Protein AF-A0A4V3RYI1-F1 (afdb_monomer)

Secondary structure (DSSP, 8-state):
-HHHHHHHHHHHHHHHTSTTS-HHHHHHHHHHHHHHHHHHHHHHHHHHHHHHHHHHHHHHHHHHHHHHHHHHHHHHHHHH-TTS-HHHHHHHHHHHHHHHHHHHHHHHHHHHHH-TTSHHHHHHHHHHHHHHHHHHHHT-HHHHHHHHHHHHHHHHHHHHHHHHHTTHHHHHHHHHHHHHTT-

Sequence (183 aa):
MIGVLCGLIRSLARFLAKPQIPLWIHIFGYGLTVFLTLWLSPNIQKTFEGERVRSEYVINQFEKLSADTHETLRLVRVYSDGEFPLEQRRDARRRLLEILTSLNWRAVELSVIVGSEEELVISSYQNAVINMIQSIESENESEFVEAYHQFNLQSMELMNALSRHANLDRISREFLEQQAASQ

Organism: NCBI:txid2029849

Nearest PDB structures (foldseek):
  8bw8-assembly2_D  TM=3.450E-01  e=2.189E+00  Drosophila melanogaster
  3q7l-assembly1_B  TM=2.954E-01  e=4.357E+00  Homo sapiens

Foldseek 3Di:
DVVVVVVVVVVVVVVVPDPPDDPVVVVVVVVVVVVCCVVVVVVVVVVVVLLVVLLVVLVVLLVVLVVLLVLLVVLVCQQPDPPHDPVSNVVSLVVNLVSLVVLLVVLVVCPVRLDDPCVVLSVQLNVLSVQCNVCSVVVDPVSNVVSNVSNVVSSVSVSVVSCVSSVVVVVVVVVVVVVVVVD

Radius of gyration: 26.98 Å; Cα contacts (8 Å, |Δi|>4): 92; chains: 1; bounding box: 62×27×79 Å

Mean predicted aligned error: 13.46 Å

Solvent-accessible surface area (backbone atoms only — not comparable to full-atom values): 9809 Å² total; per-residue (Å²): 116,69,69,59,53,55,52,49,52,56,49,50,54,60,56,70,69,40,92,86,60,59,68,66,58,54,54,51,51,51,52,50,50,52,50,50,46,69,59,46,49,61,54,53,49,52,51,53,52,52,52,48,55,52,38,54,49,51,50,54,50,49,56,49,49,53,52,52,51,52,50,42,56,57,30,49,53,44,45,72,39,85,86,51,56,71,67,58,25,52,51,25,48,51,52,44,51,53,49,45,52,52,52,43,52,48,37,57,53,44,48,73,70,72,36,83,88,49,39,69,47,41,52,52,29,40,51,22,43,51,45,34,53,50,19,69,72,68,71,39,67,70,53,32,56,53,23,48,52,46,30,52,54,31,50,52,51,39,51,56,48,51,44,60,74,54,38,49,78,51,54,55,49,52,51,51,50,51,56,63,73,73,109

Structure (mmCIF, N/CA/C/O backbone):
data_AF-A0A4V3RYI1-F1
#
_entry.id   AF-A0A4V3RYI1-F1
#
loop_
_atom_site.group_PDB
_atom_site.id
_atom_site.type_symbol
_atom_site.label_atom_id
_atom_site.label_alt_id
_atom_site.label_comp_id
_atom_site.label_asym_id
_atom_site.label_entity_id
_atom_site.label_seq_id
_atom_site.pdbx_PDB_ins_code
_atom_site.Cartn_x
_atom_site.Cartn_y
_atom_site.Cartn_z
_atom_site.occupancy
_atom_site.B_iso_or_equiv
_atom_site.auth_seq_id
_atom_site.auth_comp_id
_atom_site.auth_asym_id
_atom_site.auth_atom_id
_atom_site.pdbx_PDB_model_num
ATOM 1 N N . MET A 1 1 ? -15.604 -17.517 29.619 1.00 43.28 1 MET A N 1
ATOM 2 C CA . MET A 1 1 ? -15.849 -16.225 30.306 1.00 43.28 1 MET A CA 1
ATOM 3 C C . MET A 1 1 ? -17.292 -15.723 30.132 1.00 43.28 1 MET A C 1
ATOM 5 O O . MET A 1 1 ? -17.912 -15.368 31.124 1.00 43.28 1 MET A O 1
ATOM 9 N N . ILE A 1 2 ? -17.883 -15.805 28.929 1.00 46.66 2 ILE A N 1
ATOM 10 C CA . ILE A 1 2 ? -19.283 -15.406 28.639 1.00 46.66 2 ILE A CA 1
ATOM 11 C C . ILE A 1 2 ? -20.335 -16.211 29.439 1.00 46.66 2 ILE A C 1
ATOM 13 O O . ILE A 1 2 ? -21.292 -15.640 29.961 1.00 46.66 2 ILE A O 1
ATOM 17 N N . GLY A 1 3 ? -20.133 -17.523 29.624 1.00 48.06 3 GLY A N 1
ATOM 18 C CA . GLY A 1 3 ? -21.072 -18.379 30.370 1.00 48.06 3 GLY A CA 1
ATOM 19 C C . GLY A 1 3 ? -21.216 -18.035 31.861 1.00 48.06 3 GLY A C 1
ATOM 20 O O . GLY A 1 3 ? -22.293 -18.200 32.431 1.00 48.06 3 GLY A O 1
ATOM 21 N N . VAL A 1 4 ? -20.165 -17.488 32.482 1.00 60.00 4 VAL A N 1
ATOM 22 C CA . VAL A 1 4 ? -20.181 -17.072 33.898 1.00 60.00 4 VAL A CA 1
ATOM 23 C C . VAL A 1 4 ? -20.985 -15.780 34.068 1.00 60.00 4 VAL A C 1
ATOM 25 O O . VAL A 1 4 ? -21.793 -15.667 34.989 1.00 60.00 4 VAL A O 1
ATOM 28 N N . LEU A 1 5 ? -20.835 -14.839 33.130 1.00 54.44 5 LEU A N 1
ATOM 29 C CA . LEU A 1 5 ? -21.576 -13.576 33.118 1.00 54.44 5 LEU A CA 1
ATOM 30 C C . LEU A 1 5 ? -23.083 -13.809 32.937 1.00 54.44 5 LEU A C 1
ATOM 32 O O . LEU A 1 5 ? -23.900 -13.248 33.664 1.00 54.44 5 LEU A O 1
ATOM 36 N N . CYS A 1 6 ? -23.452 -14.700 32.013 1.00 60.34 6 CYS A N 1
ATOM 37 C CA . CYS A 1 6 ? -24.848 -15.043 31.748 1.00 60.34 6 CYS A CA 1
ATOM 38 C C . CYS A 1 6 ? -25.509 -15.730 32.963 1.00 60.34 6 CYS A C 1
ATOM 40 O O . CYS A 1 6 ? -26.655 -15.434 33.311 1.00 60.34 6 CYS A O 1
ATOM 42 N N . GLY A 1 7 ? -24.763 -16.588 33.673 1.00 66.69 7 GLY A N 1
ATOM 43 C CA . GLY A 1 7 ? -25.201 -17.207 34.927 1.00 66.69 7 GLY A CA 1
ATOM 44 C C . GLY A 1 7 ? -25.430 -16.197 36.058 1.00 66.69 7 GLY A C 1
ATOM 45 O O . GLY A 1 7 ? -26.441 -16.281 36.760 1.00 66.69 7 GLY A O 1
ATOM 46 N N . LEU A 1 8 ? -24.543 -15.205 36.194 1.00 71.38 8 LEU A N 1
ATOM 47 C CA . LEU A 1 8 ? -24.671 -14.127 37.180 1.00 71.38 8 LEU A CA 1
ATOM 48 C C . LEU A 1 8 ? -25.878 -13.227 36.896 1.00 71.38 8 LEU A C 1
ATOM 50 O O . LEU A 1 8 ? -26.673 -12.989 37.802 1.00 71.38 8 LEU A O 1
ATOM 54 N N . ILE A 1 9 ? -26.084 -12.811 35.643 1.00 73.25 9 ILE A N 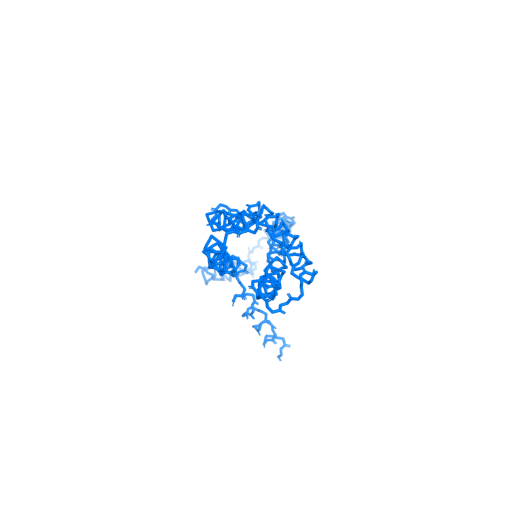1
ATOM 55 C CA . ILE A 1 9 ? -27.238 -11.987 35.237 1.00 73.25 9 ILE A CA 1
ATOM 56 C C . ILE A 1 9 ? -28.553 -12.731 35.508 1.00 73.25 9 ILE A C 1
ATOM 58 O O . ILE A 1 9 ? -29.494 -12.172 36.073 1.00 73.25 9 ILE A O 1
ATOM 62 N N . ARG A 1 10 ? -28.612 -14.027 35.177 1.00 74.25 10 ARG A N 1
ATOM 63 C CA . ARG A 1 10 ? -29.805 -14.863 35.385 1.00 74.25 10 ARG A CA 1
ATOM 64 C C . ARG A 1 10 ? -30.090 -15.152 36.862 1.00 74.25 10 ARG A C 1
ATOM 66 O O . ARG A 1 10 ? -31.241 -15.409 37.223 1.00 74.25 10 ARG A O 1
ATOM 73 N N . SER A 1 11 ? -29.056 -15.160 37.700 1.00 73.44 11 SER A N 1
ATOM 74 C CA . SER A 1 11 ? -29.166 -15.257 39.160 1.00 73.44 11 SER A CA 1
ATOM 75 C C . SER A 1 11 ? -29.681 -13.945 39.756 1.00 73.44 11 SER A C 1
ATOM 77 O O . SER A 1 11 ? -30.652 -13.946 40.515 1.00 73.44 11 SER A O 1
ATOM 79 N N . LEU A 1 12 ? -29.108 -12.818 39.326 1.00 72.94 12 LEU A N 1
ATOM 80 C CA . LEU A 1 12 ? -29.479 -11.481 39.778 1.00 72.94 12 LEU A CA 1
ATOM 81 C C . LEU A 1 12 ? -30.933 -11.146 39.411 1.00 72.94 12 LEU A C 1
ATOM 83 O O . LEU A 1 12 ? -31.687 -10.691 40.264 1.00 72.94 12 LEU A O 1
ATOM 87 N N . ALA A 1 13 ? -31.367 -11.470 38.189 1.00 70.62 13 ALA A N 1
ATOM 88 C CA . ALA A 1 13 ? -32.747 -11.273 37.738 1.00 70.62 13 ALA A CA 1
ATOM 89 C C . ALA A 1 13 ? -33.764 -12.076 38.571 1.00 70.62 13 ALA A C 1
ATOM 91 O O . ALA A 1 13 ? -34.817 -11.562 38.944 1.00 70.62 13 ALA A O 1
ATOM 92 N N . ARG A 1 14 ? -33.435 -13.327 38.925 1.00 74.62 14 ARG A N 1
ATOM 93 C CA . ARG A 1 14 ? -34.272 -14.159 39.809 1.00 74.62 14 ARG A CA 1
ATOM 94 C C . ARG A 1 14 ? -34.290 -13.661 41.250 1.00 74.62 14 ARG A C 1
ATOM 96 O O . ARG A 1 14 ? -35.285 -13.856 41.940 1.00 74.62 14 ARG A O 1
ATOM 103 N N . PHE A 1 15 ? -33.206 -13.040 41.708 1.00 70.75 15 PHE A N 1
ATOM 104 C CA . PHE A 1 15 ? -33.158 -12.401 43.016 1.00 70.75 15 PHE A CA 1
ATOM 105 C C . PHE A 1 15 ? -34.053 -11.158 43.040 1.00 70.75 15 PHE A C 1
ATOM 107 O O . PHE A 1 15 ? -34.929 -11.085 43.893 1.00 70.75 15 PHE A O 1
ATOM 114 N N . LEU A 1 16 ? -33.906 -10.263 42.056 1.00 65.44 16 LEU A N 1
ATOM 115 C CA . LEU A 1 16 ? -34.685 -9.028 41.893 1.00 65.44 16 LEU A CA 1
ATOM 116 C C . LEU A 1 16 ? -36.195 -9.257 41.699 1.00 65.44 16 LEU A C 1
ATOM 118 O O . LEU A 1 16 ? -36.977 -8.406 42.099 1.00 65.44 16 LEU A O 1
ATOM 122 N N . ALA A 1 17 ? -36.614 -10.409 41.169 1.00 66.81 17 ALA A N 1
ATOM 123 C CA . ALA A 1 17 ? -38.027 -10.760 40.984 1.00 66.81 17 ALA A CA 1
ATOM 124 C C . ALA A 1 17 ? -38.747 -11.250 42.261 1.00 66.81 17 ALA A C 1
ATOM 126 O O . ALA A 1 17 ? -39.926 -11.606 42.205 1.00 66.81 17 ALA A O 1
ATOM 127 N N . LYS A 1 18 ? -38.066 -11.324 43.415 1.00 76.31 18 LYS A N 1
ATOM 128 C CA . LYS A 1 18 ? -38.698 -11.766 44.667 1.00 76.31 18 LYS A CA 1
ATOM 129 C C . LYS A 1 18 ? -39.614 -10.669 45.240 1.00 76.31 18 LYS A C 1
ATOM 131 O O . LYS A 1 18 ? -39.169 -9.534 45.390 1.00 76.31 18 LYS A O 1
ATOM 136 N N . PRO A 1 19 ? -40.835 -11.010 45.696 1.00 65.00 19 PRO A N 1
ATOM 137 C CA . PRO A 1 19 ? -41.822 -10.042 46.201 1.00 65.00 19 PRO A CA 1
ATOM 138 C C . PRO A 1 19 ? -41.418 -9.346 47.514 1.00 65.00 19 PRO A C 1
ATOM 140 O O . PRO A 1 19 ? -42.097 -8.431 47.962 1.00 65.00 19 PRO A O 1
ATOM 143 N N . GLN A 1 20 ? -40.321 -9.775 48.143 1.00 74.06 20 GLN A N 1
ATOM 144 C CA . GLN A 1 20 ? -39.782 -9.200 49.381 1.00 74.06 20 GLN A CA 1
ATOM 145 C C . GLN A 1 20 ? -38.844 -8.004 49.141 1.00 74.06 20 GLN A C 1
ATOM 147 O O . GLN A 1 20 ? -38.308 -7.452 50.100 1.00 74.06 20 GLN A O 1
ATOM 152 N N . ILE A 1 21 ? -38.603 -7.610 47.886 1.00 71.38 21 ILE A N 1
ATOM 153 C CA . ILE A 1 21 ? -37.659 -6.537 47.568 1.00 71.38 21 ILE A CA 1
ATOM 154 C C . ILE A 1 21 ? -38.364 -5.172 47.614 1.00 71.38 21 ILE A C 1
ATOM 156 O O . ILE A 1 21 ? -39.356 -4.975 46.913 1.00 71.38 21 ILE A O 1
ATOM 160 N N . PRO A 1 22 ? -37.852 -4.206 48.402 1.00 78.88 22 PRO A N 1
ATOM 161 C CA . PRO A 1 22 ? -38.414 -2.864 48.481 1.00 78.88 22 PRO A CA 1
ATOM 162 C C . PRO A 1 22 ? -38.442 -2.164 47.119 1.00 78.88 22 PRO A C 1
ATOM 164 O O . PRO A 1 22 ? -37.459 -2.183 46.375 1.00 78.88 22 PRO A O 1
ATOM 167 N N . LEU A 1 23 ? -39.537 -1.454 46.842 1.00 73.88 23 LEU A N 1
ATOM 168 C CA . LEU A 1 23 ? -39.777 -0.734 45.585 1.00 73.88 23 LEU A CA 1
ATOM 169 C C . LEU A 1 23 ? -38.659 0.279 45.255 1.00 73.88 23 LEU A C 1
ATOM 171 O O . LEU A 1 23 ? -38.279 0.441 44.098 1.00 73.88 23 LEU A O 1
ATOM 175 N N . TRP A 1 24 ? -38.040 0.875 46.278 1.00 75.19 24 TRP A N 1
ATOM 176 C CA . TRP A 1 24 ? -36.878 1.760 46.139 1.00 75.19 24 TRP A CA 1
ATOM 177 C C . TRP A 1 24 ? -35.655 1.087 45.502 1.00 75.19 24 TRP A C 1
ATOM 179 O O . TRP A 1 24 ? -34.941 1.737 44.747 1.00 75.19 24 TRP A O 1
ATOM 189 N N . ILE A 1 25 ? -35.431 -0.212 45.736 1.00 78.88 25 ILE A N 1
ATOM 190 C CA . ILE A 1 25 ? -34.325 -0.959 45.109 1.00 78.88 25 ILE A CA 1
ATOM 191 C C . ILE A 1 25 ? -34.573 -1.119 43.608 1.00 78.88 25 ILE A C 1
ATOM 193 O O . ILE A 1 25 ? -33.634 -1.041 42.820 1.00 78.88 25 ILE A O 1
ATOM 197 N N . HIS A 1 26 ? -35.832 -1.293 43.194 1.00 75.50 26 HIS A N 1
ATOM 198 C CA . HIS A 1 26 ? -36.184 -1.335 41.774 1.00 75.50 26 HIS A CA 1
ATOM 199 C C . HIS A 1 26 ? -35.983 0.029 41.112 1.00 75.50 26 HIS A C 1
ATOM 201 O O . HIS A 1 26 ? -35.375 0.089 40.048 1.00 75.50 26 HIS A O 1
ATOM 207 N N . ILE A 1 27 ? -36.406 1.121 41.764 1.00 79.56 27 ILE A N 1
ATOM 208 C CA . ILE A 1 27 ? -36.171 2.492 41.277 1.00 79.56 27 ILE A CA 1
ATOM 209 C C . ILE A 1 27 ? -34.667 2.755 41.129 1.00 79.56 27 ILE A C 1
ATOM 211 O O . ILE A 1 27 ? -34.227 3.260 40.099 1.00 79.56 27 ILE A O 1
ATOM 215 N N . PHE A 1 28 ? -33.865 2.360 42.121 1.00 79.81 28 PHE A N 1
ATOM 216 C CA . PHE A 1 28 ? -32.414 2.535 42.083 1.00 79.81 28 PHE A CA 1
ATOM 217 C C . PHE A 1 28 ? -31.755 1.675 40.996 1.00 79.81 28 PHE A C 1
ATOM 219 O O . PHE A 1 28 ? -30.882 2.153 40.278 1.00 79.81 28 PHE A O 1
ATOM 226 N N . GLY A 1 29 ? -32.201 0.428 40.822 1.00 79.25 29 GLY A N 1
ATOM 227 C CA . GLY A 1 29 ? -31.730 -0.456 39.754 1.00 79.25 29 GLY A CA 1
ATOM 228 C C . GLY A 1 29 ? -32.065 0.071 38.357 1.00 79.25 29 GLY A C 1
ATOM 229 O O . GLY A 1 29 ? -31.221 0.017 37.460 1.00 79.25 29 GLY A O 1
ATOM 230 N N . TYR A 1 30 ? -33.259 0.641 38.178 1.00 77.75 30 TYR A N 1
ATOM 231 C CA . TYR A 1 30 ? -33.671 1.271 36.922 1.00 77.75 30 TYR A CA 1
ATOM 232 C C . TYR A 1 30 ? -32.873 2.554 36.650 1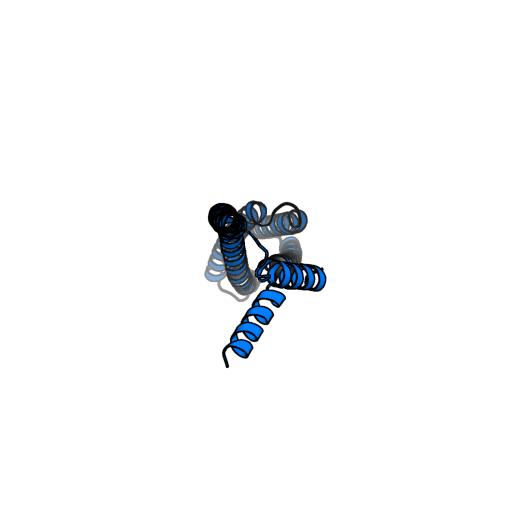.00 77.75 30 TYR A C 1
ATOM 234 O O . TYR A 1 30 ? -32.366 2.756 35.551 1.00 77.75 30 TYR A O 1
ATOM 242 N N . GLY A 1 31 ? -32.675 3.393 37.670 1.00 80.25 31 GLY A N 1
ATOM 243 C CA . GLY A 1 31 ? -31.841 4.591 37.563 1.00 80.25 31 GLY A CA 1
ATOM 244 C C . GLY A 1 31 ? -30.385 4.264 37.221 1.00 80.25 31 GLY A C 1
ATOM 245 O O . GLY A 1 31 ? -29.804 4.886 36.336 1.00 80.25 31 GLY A O 1
ATOM 246 N N . LEU A 1 32 ? -29.815 3.238 37.861 1.00 82.31 32 LEU A N 1
ATOM 247 C CA . LEU A 1 32 ? -28.450 2.784 37.606 1.00 82.31 32 LEU A CA 1
ATOM 248 C C . LEU A 1 32 ? -28.289 2.208 36.194 1.00 82.31 32 LEU A C 1
ATOM 250 O O . LEU A 1 32 ? -27.291 2.490 35.537 1.00 82.31 32 LEU A O 1
ATOM 254 N N . THR A 1 33 ? -29.258 1.432 35.703 1.00 77.25 33 THR A N 1
ATOM 255 C CA . THR A 1 33 ? -29.216 0.895 34.331 1.00 77.25 33 THR A CA 1
ATOM 256 C C . THR A 1 33 ? -29.347 1.995 33.288 1.00 77.25 33 THR A C 1
ATOM 258 O O . THR A 1 33 ? -28.565 2.006 32.341 1.00 77.25 33 THR A O 1
ATOM 261 N N . VAL A 1 34 ? -30.247 2.964 33.471 1.00 80.75 34 VAL A N 1
ATOM 262 C CA . VAL A 1 34 ? -30.358 4.130 32.576 1.00 80.75 34 VAL A CA 1
ATOM 263 C C . VAL A 1 34 ? -29.067 4.953 32.585 1.00 80.75 34 VAL A C 1
ATOM 265 O O . VAL A 1 34 ? -28.554 5.287 31.520 1.00 80.75 34 VAL A O 1
ATOM 268 N N . PHE A 1 35 ? -28.495 5.219 33.762 1.00 79.75 35 PHE A N 1
ATOM 269 C CA . PHE A 1 35 ? -27.232 5.947 33.894 1.00 79.75 35 PHE A CA 1
ATOM 270 C C . PHE A 1 35 ? -26.068 5.220 33.210 1.00 79.75 35 PHE A C 1
ATOM 272 O O . PHE A 1 35 ? -25.356 5.815 32.403 1.00 79.75 35 PHE A O 1
ATOM 279 N N . LEU A 1 36 ? -25.904 3.919 33.474 1.00 78.56 36 LEU A N 1
ATOM 280 C CA . LEU A 1 36 ? -24.877 3.103 32.830 1.00 78.56 36 LEU A CA 1
ATOM 281 C C . LEU A 1 36 ? -25.074 3.046 31.317 1.00 78.56 36 LEU A C 1
ATOM 283 O O . LEU A 1 36 ? -24.095 3.130 30.589 1.00 78.56 36 LEU A O 1
ATOM 287 N N . THR A 1 37 ? -26.312 2.954 30.834 1.00 77.12 37 THR A N 1
ATOM 288 C CA . THR A 1 37 ? -26.595 2.929 29.393 1.00 77.12 37 THR A CA 1
ATOM 289 C C . THR A 1 37 ? -26.234 4.264 28.747 1.00 77.12 37 THR A C 1
ATOM 291 O O . THR A 1 37 ? -25.511 4.281 27.758 1.00 77.12 37 THR A O 1
ATOM 294 N N . LEU A 1 38 ? -26.643 5.392 29.334 1.00 75.38 38 LEU A N 1
ATOM 295 C CA . LEU A 1 38 ? -26.318 6.726 28.819 1.00 75.38 38 LEU A CA 1
ATOM 296 C C . LEU A 1 38 ? -24.817 7.042 28.866 1.00 75.38 38 LEU A C 1
ATOM 298 O O . LEU A 1 38 ? -24.342 7.823 28.048 1.00 75.38 38 LEU A O 1
ATOM 302 N N . TRP A 1 39 ? -24.070 6.444 29.797 1.00 77.94 39 TRP A N 1
ATOM 303 C CA . TRP A 1 39 ? -22.634 6.682 29.942 1.00 77.94 39 TRP A CA 1
ATOM 304 C C . TRP A 1 39 ? -21.765 5.697 29.139 1.00 77.94 39 TRP A C 1
ATOM 306 O O . TRP A 1 39 ? -20.803 6.117 28.498 1.00 77.94 39 TRP A O 1
ATOM 316 N N . LEU A 1 40 ? -22.103 4.400 29.112 1.00 70.38 40 LEU A N 1
ATOM 317 C CA . LEU A 1 40 ? -21.368 3.393 28.331 1.00 70.38 40 LEU A CA 1
ATOM 318 C C . LEU A 1 40 ? -21.715 3.430 26.842 1.00 70.38 40 LEU A C 1
ATOM 320 O O . LEU A 1 40 ? -20.806 3.293 26.028 1.00 70.38 40 LEU A O 1
ATOM 324 N N . SER A 1 41 ? -22.988 3.609 26.470 1.00 70.25 41 SER A N 1
ATOM 325 C CA . SER A 1 41 ? -23.421 3.559 25.065 1.00 70.25 41 SER A CA 1
ATOM 326 C C . SER A 1 41 ? -22.639 4.512 24.152 1.00 70.25 41 SER A C 1
ATOM 328 O O . SER A 1 41 ? -22.144 4.037 23.132 1.00 70.25 41 SER A O 1
ATOM 330 N N . PRO A 1 42 ? -22.448 5.810 24.475 1.00 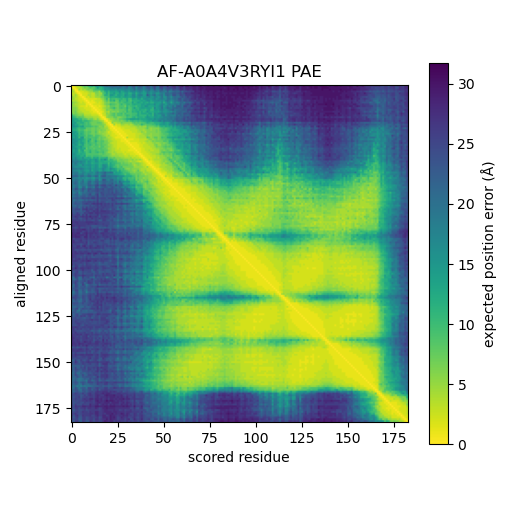68.62 42 PRO A N 1
ATOM 331 C CA . PRO A 1 42 ? -21.707 6.706 23.588 1.00 68.62 42 PRO A CA 1
ATOM 332 C C . PRO A 1 42 ? -20.219 6.352 23.491 1.00 68.62 42 PRO A C 1
ATOM 334 O O . PRO A 1 42 ? -19.617 6.555 22.441 1.00 68.62 42 PRO A O 1
ATOM 337 N N . ASN A 1 43 ? -19.615 5.814 24.553 1.00 69.12 43 ASN A N 1
ATOM 338 C CA . ASN A 1 43 ? -18.204 5.422 24.537 1.00 69.12 43 ASN A CA 1
ATOM 339 C C . ASN A 1 43 ? -17.988 4.161 23.698 1.00 69.12 43 ASN A C 1
ATOM 341 O O . ASN A 1 43 ? -17.099 4.136 22.855 1.00 69.12 43 ASN A O 1
ATOM 345 N N . ILE A 1 44 ? -18.848 3.158 23.879 1.00 64.88 44 ILE A N 1
ATOM 346 C CA . ILE A 1 44 ? -18.839 1.931 23.081 1.00 64.88 44 ILE A CA 1
ATOM 347 C C . ILE A 1 44 ? -19.065 2.263 21.604 1.00 64.88 44 ILE A C 1
ATOM 349 O O . ILE A 1 44 ? -18.315 1.809 20.745 1.00 64.88 44 ILE A O 1
ATOM 353 N N . GLN A 1 45 ? -20.062 3.098 21.309 1.00 65.75 45 GLN A N 1
ATOM 354 C CA . GLN A 1 45 ? -20.402 3.457 19.940 1.00 65.75 45 GLN A CA 1
ATOM 355 C C . GLN A 1 45 ? -19.267 4.214 19.238 1.00 65.75 45 GLN A C 1
ATOM 357 O O . GLN A 1 45 ? -18.934 3.873 18.108 1.00 65.75 45 GLN A O 1
ATOM 362 N N . LYS A 1 46 ? -18.599 5.157 19.918 1.00 65.50 46 LYS A N 1
ATOM 363 C CA . LYS A 1 46 ? -17.421 5.850 19.366 1.00 65.50 46 LYS A CA 1
ATOM 364 C C . LYS A 1 46 ? -16.269 4.899 19.046 1.00 65.50 46 LYS A C 1
ATOM 366 O O . LYS A 1 46 ? -15.608 5.078 18.027 1.00 65.50 46 LYS A O 1
ATOM 371 N N . THR A 1 47 ? -16.021 3.902 19.895 1.00 65.00 47 THR A N 1
ATOM 372 C CA . THR A 1 47 ? -14.972 2.903 19.646 1.00 65.00 47 THR A CA 1
ATOM 373 C C . THR A 1 47 ? -15.314 2.035 18.435 1.00 65.00 47 THR A C 1
ATOM 375 O O . THR A 1 47 ? -14.482 1.904 17.543 1.00 65.00 47 THR A O 1
ATOM 378 N N . PHE A 1 48 ? -16.547 1.526 18.344 1.00 64.56 48 PHE A N 1
ATOM 379 C CA . PHE A 1 48 ? -16.984 0.716 17.200 1.00 64.56 48 PHE A CA 1
ATOM 380 C C . PHE A 1 48 ? -17.028 1.503 15.884 1.00 64.56 48 PHE A C 1
ATOM 382 O O . PHE A 1 48 ? -16.640 0.975 14.845 1.00 64.56 48 PHE A O 1
ATOM 389 N N . GLU A 1 49 ? -17.473 2.761 15.904 1.00 62.78 49 GLU A N 1
ATOM 390 C CA . GLU A 1 49 ? -17.457 3.623 14.716 1.00 62.78 49 GLU A CA 1
ATOM 391 C C . GLU A 1 49 ? -16.020 3.922 14.265 1.00 62.78 49 GLU A C 1
ATOM 393 O O . GLU A 1 49 ? -15.728 3.844 13.072 1.00 62.78 49 GLU A O 1
ATOM 398 N N . GLY A 1 50 ? -15.101 4.181 15.203 1.00 65.06 50 GLY A N 1
ATOM 399 C CA . GLY A 1 50 ? -13.681 4.372 14.900 1.00 65.06 50 GLY A CA 1
ATOM 400 C C . GLY A 1 50 ? -13.025 3.128 14.292 1.00 65.06 50 GLY A C 1
ATOM 401 O O . GLY A 1 50 ? -12.322 3.230 13.286 1.00 65.06 50 GLY A O 1
ATOM 402 N N . GLU A 1 51 ? -13.295 1.947 14.851 1.00 64.88 51 GLU A N 1
ATOM 403 C CA . GLU A 1 51 ? -12.814 0.670 14.309 1.00 64.88 51 GLU A CA 1
ATOM 404 C C . GLU A 1 51 ? -13.404 0.372 12.926 1.00 64.88 51 GLU A C 1
ATOM 406 O O . GLU A 1 51 ? -12.673 -0.049 12.027 1.00 64.88 51 GLU A O 1
ATOM 411 N N . ARG A 1 52 ? -14.697 0.649 12.716 1.00 70.44 52 ARG A N 1
ATOM 412 C CA . ARG A 1 52 ? -15.356 0.475 11.416 1.00 70.44 52 ARG A CA 1
ATOM 413 C C . ARG A 1 52 ? -14.730 1.363 10.344 1.00 70.44 52 ARG A C 1
ATOM 415 O O . ARG A 1 52 ? -14.393 0.860 9.278 1.00 70.44 52 ARG A O 1
ATOM 422 N N . VAL A 1 53 ? -14.549 2.655 10.624 1.00 70.25 53 VAL A N 1
ATOM 423 C CA . VAL A 1 53 ? -13.941 3.601 9.671 1.00 70.25 53 VAL A CA 1
ATOM 424 C C . VAL A 1 53 ? -12.504 3.193 9.343 1.00 70.25 53 VAL A C 1
ATOM 426 O O . VAL A 1 53 ? -12.103 3.233 8.182 1.00 70.25 53 VAL A O 1
ATOM 429 N N . ARG A 1 54 ? -11.736 2.750 10.346 1.00 68.38 54 ARG A N 1
ATOM 430 C CA . ARG A 1 54 ? -10.367 2.257 10.153 1.00 68.38 54 ARG A CA 1
ATOM 431 C C . ARG A 1 54 ? -10.335 1.005 9.276 1.00 68.38 54 ARG A C 1
ATOM 433 O O . ARG A 1 54 ? -9.536 0.942 8.350 1.00 68.38 54 ARG A O 1
ATOM 440 N N . SER A 1 55 ? -11.215 0.039 9.535 1.00 69.56 55 SER A N 1
ATOM 441 C CA . SER A 1 55 ? -11.325 -1.188 8.741 1.00 69.56 55 SER A CA 1
ATOM 442 C C . SER A 1 55 ? -11.728 -0.892 7.294 1.00 69.56 55 SER A C 1
ATOM 444 O O . SER A 1 55 ? -11.048 -1.332 6.372 1.00 69.56 55 SER A O 1
ATOM 446 N N . GLU A 1 56 ? -12.759 -0.073 7.078 1.00 71.81 56 GLU A N 1
ATOM 447 C CA . GLU A 1 56 ? -13.220 0.320 5.741 1.00 71.81 56 GLU A CA 1
ATOM 448 C C . GLU A 1 56 ? -12.126 1.054 4.953 1.00 71.81 56 GLU A C 1
ATOM 450 O O . GLU A 1 56 ? -11.916 0.792 3.767 1.00 71.81 56 GLU A O 1
ATOM 455 N N . TYR A 1 57 ? -11.361 1.918 5.626 1.00 73.94 57 TYR A N 1
ATOM 456 C CA . TYR A 1 57 ? -10.202 2.565 5.026 1.00 73.94 57 TYR A CA 1
ATOM 457 C C . TYR A 1 57 ? -9.122 1.548 4.628 1.00 73.94 57 TYR A C 1
ATOM 459 O O . TYR A 1 57 ? -8.642 1.597 3.498 1.00 73.94 57 TYR A O 1
ATOM 467 N N . VAL A 1 58 ? -8.760 0.605 5.506 1.00 73.56 58 VAL A N 1
ATOM 468 C CA . VAL A 1 58 ? -7.753 -0.430 5.202 1.00 73.56 58 VAL A CA 1
ATOM 469 C C . VAL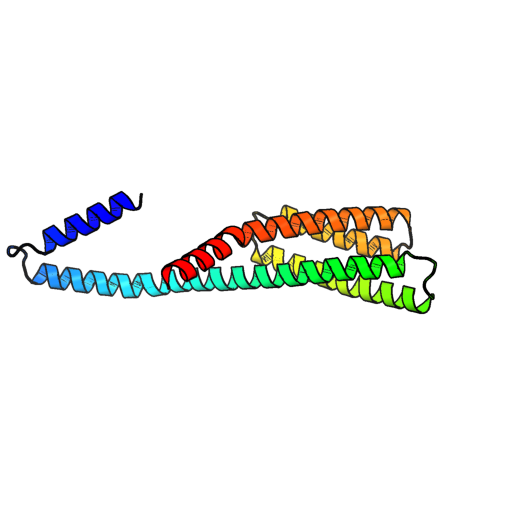 A 1 58 ? -8.193 -1.308 4.026 1.00 73.56 58 VAL A C 1
ATOM 471 O O . VAL A 1 58 ? -7.377 -1.599 3.155 1.00 73.56 58 VAL A O 1
ATOM 474 N N . ILE A 1 59 ? -9.475 -1.670 3.946 1.00 76.56 59 ILE A N 1
ATOM 475 C CA . ILE A 1 59 ? -10.035 -2.443 2.826 1.00 76.56 59 ILE A CA 1
ATOM 476 C C . ILE A 1 59 ? -9.918 -1.661 1.513 1.00 76.56 59 ILE A C 1
ATOM 478 O O . ILE A 1 59 ? -9.414 -2.189 0.525 1.00 76.56 59 ILE A O 1
ATOM 482 N N . ASN A 1 60 ? -10.307 -0.385 1.506 1.00 79.00 60 ASN A N 1
ATOM 483 C CA . ASN A 1 60 ? -10.184 0.469 0.323 1.00 79.00 60 ASN A CA 1
ATOM 484 C C . ASN A 1 60 ? -8.714 0.619 -0.113 1.00 79.00 60 ASN A C 1
ATOM 486 O O . ASN A 1 60 ? -8.396 0.578 -1.301 1.00 79.00 60 ASN A O 1
ATOM 490 N N . GLN A 1 61 ? -7.789 0.748 0.843 1.00 75.94 61 GLN A N 1
ATOM 491 C CA . GLN A 1 61 ? -6.359 0.780 0.531 1.00 75.94 61 GLN A CA 1
ATOM 492 C C . GLN A 1 61 ? -5.861 -0.553 -0.031 1.00 75.94 61 GLN A C 1
ATOM 494 O O . GLN A 1 61 ? -5.068 -0.541 -0.967 1.00 75.94 61 GLN A O 1
ATOM 499 N N . PHE A 1 62 ? -6.349 -1.686 0.477 1.00 77.75 62 PHE A N 1
ATOM 500 C CA . PHE A 1 62 ? -6.017 -3.012 -0.042 1.00 77.75 62 PHE A CA 1
ATOM 501 C C . PHE A 1 62 ? -6.488 -3.199 -1.491 1.00 77.75 62 PHE A C 1
ATOM 503 O O . PHE A 1 62 ? -5.703 -3.622 -2.340 1.00 77.75 62 PHE A O 1
ATOM 510 N N . GLU A 1 63 ? -7.739 -2.844 -1.799 1.00 77.44 63 GLU A N 1
ATOM 511 C CA . GLU A 1 63 ? -8.286 -2.939 -3.160 1.00 77.44 63 GLU A CA 1
ATOM 512 C C . GLU A 1 63 ? -7.480 -2.095 -4.146 1.00 77.44 63 GLU A C 1
ATOM 514 O O . GLU A 1 63 ? -7.096 -2.569 -5.220 1.00 77.44 63 GLU A O 1
ATOM 519 N N . LYS A 1 64 ? -7.164 -0.854 -3.766 1.00 79.25 64 LYS A N 1
ATOM 520 C CA . LYS A 1 64 ? -6.378 0.022 -4.629 1.00 79.25 64 LYS A CA 1
ATOM 521 C C . LYS A 1 64 ? -4.917 -0.417 -4.738 1.00 79.25 64 LYS A C 1
ATOM 523 O O . LYS A 1 64 ? -4.356 -0.306 -5.820 1.00 79.25 64 LYS A O 1
ATOM 528 N N . LEU A 1 65 ? -4.303 -0.926 -3.664 1.00 79.81 65 LEU A N 1
ATOM 529 C CA . LEU A 1 65 ? -2.951 -1.495 -3.702 1.00 79.81 65 LEU A CA 1
ATOM 530 C C . LEU A 1 65 ? -2.900 -2.671 -4.683 1.00 79.81 65 LEU A C 1
ATOM 532 O O . LEU A 1 65 ? -2.028 -2.710 -5.540 1.00 79.81 65 LEU A O 1
ATOM 536 N N . SER A 1 66 ? -3.882 -3.574 -4.625 1.00 77.19 66 SER A N 1
ATOM 537 C CA . SER A 1 66 ? -3.981 -4.704 -5.552 1.00 77.19 66 SER A CA 1
ATOM 538 C C . SER A 1 66 ? -4.122 -4.253 -7.012 1.00 77.19 66 SER A C 1
ATOM 540 O O . SER A 1 66 ? -3.423 -4.774 -7.886 1.00 77.19 66 SER A O 1
ATOM 542 N N . ALA A 1 67 ? -4.982 -3.263 -7.276 1.00 81.25 67 ALA A N 1
ATOM 543 C CA . ALA A 1 67 ? -5.167 -2.704 -8.614 1.00 81.25 67 ALA A CA 1
ATOM 544 C C . ALA A 1 67 ? -3.887 -2.031 -9.144 1.00 81.25 67 ALA A C 1
ATOM 546 O O . ALA A 1 67 ? -3.477 -2.291 -10.277 1.00 81.25 67 ALA A O 1
ATOM 547 N N . ASP A 1 68 ? -3.226 -1.223 -8.314 1.00 79.88 68 ASP A N 1
ATOM 548 C CA . ASP A 1 68 ? -2.002 -0.501 -8.667 1.00 79.88 68 ASP A CA 1
ATOM 549 C C . ASP A 1 68 ? -0.814 -1.457 -8.864 1.00 79.88 68 ASP A C 1
ATOM 551 O O . ASP A 1 68 ? -0.025 -1.275 -9.795 1.00 79.88 68 ASP A O 1
ATOM 555 N N . THR A 1 69 ? -0.702 -2.527 -8.067 1.00 77.88 69 THR A N 1
ATOM 556 C CA . THR A 1 69 ? 0.285 -3.592 -8.294 1.00 77.88 69 THR A CA 1
ATOM 557 C C . THR A 1 69 ? 0.035 -4.273 -9.639 1.00 77.88 69 THR A C 1
ATOM 559 O O . THR A 1 69 ? 0.973 -4.436 -10.417 1.00 77.88 69 THR A O 1
ATOM 562 N N . HIS A 1 70 ? -1.214 -4.617 -9.973 1.00 79.56 70 HIS A N 1
ATOM 563 C CA . HIS A 1 70 ? -1.537 -5.248 -11.256 1.00 79.56 70 HIS A CA 1
ATOM 564 C C . HIS A 1 70 ? -1.220 -4.340 -12.455 1.00 79.56 70 HIS A C 1
ATOM 566 O O . HIS A 1 70 ? -0.633 -4.789 -13.443 1.00 79.56 70 HIS A O 1
ATOM 572 N N . GLU A 1 71 ? -1.545 -3.051 -12.355 1.00 84.38 71 GLU A N 1
ATOM 573 C CA . GLU A 1 71 ? -1.197 -2.065 -13.380 1.00 84.38 71 GLU A CA 1
ATOM 574 C C . GLU A 1 71 ? 0.324 -1.884 -13.497 1.00 84.38 71 GLU A C 1
ATOM 576 O O . GLU A 1 71 ? 0.853 -1.791 -14.606 1.00 84.38 71 GLU A O 1
ATOM 581 N N . THR A 1 72 ? 1.054 -1.934 -12.379 1.00 82.31 72 THR A N 1
ATOM 582 C CA . THR A 1 72 ? 2.524 -1.907 -12.370 1.00 82.31 72 THR A CA 1
ATOM 583 C C . THR A 1 72 ? 3.096 -3.097 -13.142 1.00 82.31 72 THR A C 1
ATOM 585 O O . THR A 1 72 ? 3.968 -2.900 -13.985 1.00 82.31 72 THR A O 1
ATOM 588 N N . LEU A 1 73 ? 2.568 -4.317 -12.958 1.00 82.69 73 LEU A N 1
ATOM 589 C CA . LEU A 1 73 ? 2.982 -5.491 -13.750 1.00 82.69 73 LEU A CA 1
ATOM 590 C C . LEU A 1 73 ? 2.778 -5.256 -15.257 1.00 82.69 73 LEU A C 1
ATOM 592 O O . LEU A 1 73 ? 3.650 -5.576 -16.069 1.00 82.69 73 LEU A O 1
ATOM 596 N N . ARG A 1 74 ? 1.630 -4.677 -15.636 1.00 86.06 74 ARG A N 1
ATOM 597 C CA . ARG A 1 74 ? 1.295 -4.376 -17.034 1.00 86.06 74 ARG A CA 1
ATOM 598 C C . ARG A 1 74 ? 2.255 -3.352 -17.641 1.00 86.06 74 ARG A C 1
ATOM 600 O O . ARG A 1 74 ? 2.703 -3.538 -18.770 1.00 86.06 74 ARG A O 1
ATOM 607 N N . LEU A 1 75 ? 2.571 -2.289 -16.904 1.00 85.50 75 LEU A N 1
ATOM 608 C CA . LEU A 1 75 ? 3.452 -1.212 -17.361 1.00 85.50 75 LEU A CA 1
ATOM 609 C C . LEU A 1 75 ? 4.921 -1.627 -17.395 1.00 85.50 75 LEU A C 1
ATOM 611 O O . LEU A 1 75 ? 5.616 -1.255 -18.336 1.00 85.50 75 LEU A O 1
ATOM 615 N N . VAL A 1 76 ? 5.377 -2.434 -16.430 1.00 85.12 76 VAL A N 1
ATOM 616 C CA . VAL A 1 76 ? 6.730 -3.012 -16.435 1.00 85.12 76 VAL A CA 1
ATOM 617 C C . VAL A 1 76 ? 6.952 -3.820 -17.704 1.00 85.12 76 VAL A C 1
ATOM 619 O O . VAL A 1 76 ? 7.965 -3.615 -18.361 1.00 85.12 76 VAL A O 1
ATOM 622 N N . ARG A 1 77 ? 5.980 -4.649 -18.107 1.00 85.00 77 ARG A N 1
ATOM 623 C CA . ARG A 1 77 ? 6.064 -5.410 -19.360 1.00 85.00 77 ARG A CA 1
ATOM 624 C C . ARG A 1 77 ? 6.247 -4.505 -20.578 1.00 85.00 77 ARG A C 1
ATOM 626 O O . ARG A 1 77 ? 7.074 -4.803 -21.423 1.00 85.00 77 ARG A O 1
ATOM 633 N N . VAL A 1 78 ? 5.480 -3.420 -20.679 1.00 83.50 78 VAL A N 1
ATOM 634 C CA . VAL A 1 78 ? 5.595 -2.480 -21.811 1.00 83.50 78 VAL A CA 1
ATOM 635 C C . VAL A 1 78 ? 6.926 -1.729 -21.773 1.00 83.50 78 VAL A C 1
ATOM 637 O O . VAL A 1 78 ? 7.499 -1.454 -22.818 1.00 83.50 78 VAL A O 1
ATOM 640 N N . TYR A 1 79 ? 7.416 -1.388 -20.581 1.00 81.50 79 TYR A N 1
ATOM 641 C CA . TYR A 1 79 ? 8.668 -0.662 -20.393 1.00 81.50 79 TYR A CA 1
ATOM 642 C C . TYR A 1 79 ? 9.907 -1.509 -20.721 1.00 81.50 79 TYR A C 1
ATOM 644 O O . TYR A 1 79 ? 10.803 -1.017 -21.406 1.00 81.50 79 TYR A O 1
ATOM 652 N N . SER A 1 80 ? 9.955 -2.758 -20.247 1.00 80.44 80 SER A N 1
ATOM 653 C CA . SER A 1 80 ? 11.118 -3.640 -20.394 1.00 80.44 80 SER A CA 1
ATOM 654 C C . SER A 1 80 ? 11.189 -4.344 -21.747 1.00 80.44 80 SER A C 1
ATOM 656 O O . SER A 1 80 ? 12.268 -4.745 -22.176 1.00 80.44 80 SER A O 1
ATOM 658 N N . ASP A 1 81 ? 10.060 -4.499 -22.434 1.00 79.00 81 ASP A N 1
ATOM 659 C CA . ASP A 1 81 ? 10.011 -5.194 -23.711 1.00 79.00 81 ASP A CA 1
ATOM 660 C C . ASP A 1 81 ? 10.477 -4.274 -24.856 1.00 79.00 81 ASP A C 1
ATOM 662 O O . ASP A 1 81 ? 9.906 -3.218 -25.152 1.00 79.00 81 ASP A O 1
ATOM 666 N N . GLY A 1 82 ? 11.575 -4.687 -25.493 1.00 73.38 82 GLY A N 1
ATOM 667 C CA . GLY A 1 82 ? 12.218 -3.976 -26.592 1.00 73.38 82 GLY A CA 1
ATOM 668 C C . GLY A 1 82 ? 11.366 -3.866 -27.857 1.00 73.38 82 GLY A C 1
ATOM 669 O O . GLY A 1 82 ? 11.697 -3.059 -28.727 1.00 73.38 82 GLY A O 1
ATOM 670 N N . GLU A 1 83 ? 10.285 -4.642 -27.959 1.00 83.19 83 GLU A N 1
ATOM 671 C CA . GLU A 1 83 ? 9.397 -4.674 -29.122 1.00 83.19 83 GLU A CA 1
ATOM 672 C C . GLU A 1 83 ? 8.422 -3.485 -29.174 1.00 83.19 83 GLU A C 1
ATOM 674 O O . GLU A 1 83 ? 7.889 -3.167 -30.241 1.00 83.19 83 GLU A O 1
ATOM 679 N N . PHE A 1 84 ? 8.205 -2.777 -28.056 1.00 84.00 84 PHE A N 1
ATOM 680 C CA . PHE A 1 84 ? 7.295 -1.631 -28.029 1.00 84.00 84 PHE A CA 1
ATOM 681 C C . PHE A 1 84 ? 7.929 -0.349 -28.602 1.00 84.00 84 PHE A C 1
ATOM 683 O O . PHE A 1 84 ? 9.102 -0.045 -28.347 1.00 84.00 84 PHE A O 1
ATOM 690 N N . PRO A 1 85 ? 7.145 0.484 -29.322 1.00 87.38 85 PRO A N 1
ATOM 691 C CA . PRO A 1 85 ? 7.598 1.789 -29.795 1.00 87.38 85 PRO A CA 1
ATOM 692 C C . PRO A 1 85 ? 8.161 2.658 -28.663 1.00 87.38 85 PRO A C 1
ATOM 694 O O . PRO A 1 85 ? 7.638 2.670 -27.548 1.00 87.38 85 PRO A O 1
ATOM 697 N N . LEU A 1 86 ? 9.200 3.447 -28.960 1.00 85.00 86 LEU A N 1
ATOM 698 C CA . LEU A 1 86 ? 9.871 4.306 -27.973 1.00 85.00 86 LEU A CA 1
ATOM 699 C C . LEU A 1 86 ? 8.899 5.248 -27.239 1.00 85.00 86 LEU A C 1
ATOM 701 O O . LEU A 1 86 ? 9.039 5.451 -26.037 1.00 85.00 86 LEU A O 1
ATOM 705 N N . GLU A 1 87 ? 7.903 5.792 -27.941 1.00 86.69 87 GLU A N 1
ATOM 706 C CA . GLU A 1 87 ? 6.866 6.646 -27.347 1.00 86.69 87 GLU A CA 1
ATOM 707 C C . GLU A 1 87 ? 6.039 5.896 -26.296 1.00 86.69 87 GLU A C 1
ATOM 709 O O . GLU A 1 87 ? 5.873 6.389 -25.184 1.00 86.69 87 GLU A O 1
ATOM 714 N N . GLN A 1 88 ? 5.621 4.661 -26.592 1.00 86.25 88 GLN A N 1
ATOM 715 C CA . GLN A 1 88 ? 4.861 3.832 -25.651 1.00 86.25 88 GLN A CA 1
ATOM 716 C C . GLN A 1 88 ? 5.692 3.456 -24.424 1.00 86.25 88 GLN A C 1
ATOM 718 O O . GLN A 1 88 ? 5.170 3.446 -23.313 1.00 86.25 88 GLN A O 1
ATOM 723 N N . ARG A 1 89 ? 6.994 3.208 -24.599 1.00 84.62 89 ARG A N 1
ATOM 724 C CA . ARG A 1 89 ? 7.912 2.939 -23.482 1.00 84.62 89 ARG A CA 1
ATOM 725 C C . ARG A 1 89 ? 8.122 4.163 -22.595 1.00 84.62 89 ARG A C 1
ATOM 727 O O . ARG A 1 89 ? 8.135 4.033 -21.373 1.00 84.62 89 ARG A O 1
ATOM 734 N N . ARG A 1 90 ? 8.230 5.362 -23.180 1.00 86.81 90 ARG A N 1
ATOM 735 C CA . ARG A 1 90 ? 8.314 6.623 -22.417 1.00 86.81 90 ARG A CA 1
ATOM 736 C C . ARG A 1 90 ? 7.024 6.912 -21.653 1.00 86.81 90 ARG A C 1
ATOM 738 O O . ARG A 1 90 ? 7.094 7.296 -20.486 1.00 86.81 90 ARG A O 1
ATOM 745 N N . ASP A 1 91 ? 5.873 6.682 -22.274 1.00 89.81 91 ASP A N 1
ATOM 746 C CA . ASP A 1 91 ? 4.573 6.830 -21.618 1.00 89.81 91 ASP A CA 1
ATOM 74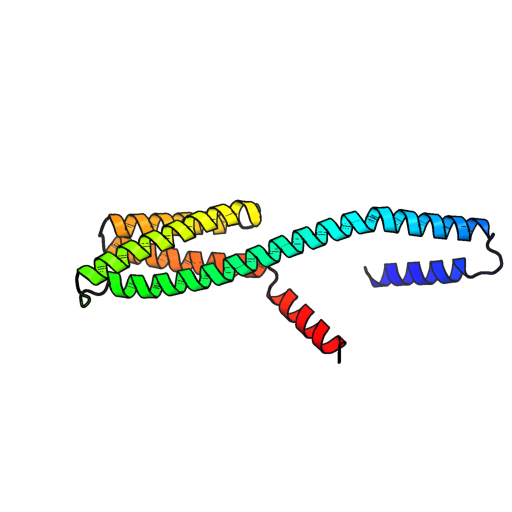7 C C . ASP A 1 91 ? 4.385 5.803 -20.496 1.00 89.81 91 ASP A C 1
ATOM 749 O O . ASP A 1 91 ? 3.938 6.159 -19.404 1.00 89.81 91 ASP A O 1
ATOM 753 N N . ALA A 1 92 ? 4.781 4.547 -20.728 1.00 87.06 92 ALA A N 1
ATOM 754 C CA . ALA A 1 92 ? 4.758 3.501 -19.714 1.00 87.06 92 ALA A CA 1
ATOM 755 C C . ALA A 1 92 ? 5.653 3.863 -18.527 1.00 87.06 92 ALA A C 1
ATOM 757 O O . ALA A 1 92 ? 5.189 3.813 -17.392 1.00 87.06 92 ALA A O 1
ATOM 758 N N . ARG A 1 93 ? 6.884 4.328 -18.781 1.00 87.75 93 ARG A N 1
ATOM 759 C CA . ARG A 1 93 ? 7.808 4.822 -17.748 1.00 87.75 93 ARG A CA 1
ATOM 760 C C . ARG A 1 93 ? 7.189 5.945 -16.920 1.00 87.75 93 ARG A C 1
ATOM 762 O O . ARG A 1 93 ? 7.263 5.918 -15.696 1.00 87.75 93 ARG A O 1
ATOM 769 N N . ARG A 1 94 ? 6.568 6.933 -17.568 1.00 89.88 94 ARG A N 1
ATOM 770 C CA . ARG A 1 94 ? 5.927 8.054 -16.869 1.00 89.88 94 ARG A CA 1
ATOM 771 C C . ARG A 1 94 ? 4.790 7.577 -15.964 1.00 89.88 94 ARG A C 1
ATOM 773 O O . ARG A 1 94 ? 4.764 7.941 -14.794 1.00 89.88 94 ARG A O 1
ATOM 780 N N . ARG A 1 95 ? 3.891 6.738 -16.485 1.00 90.75 95 ARG A N 1
ATOM 781 C CA . ARG A 1 95 ? 2.778 6.175 -15.701 1.00 90.75 95 ARG A CA 1
ATOM 782 C C . ARG A 1 95 ? 3.269 5.297 -14.553 1.00 90.75 95 ARG A C 1
ATOM 784 O O . ARG A 1 95 ? 2.708 5.351 -13.467 1.00 90.75 95 ARG A O 1
ATOM 791 N N . LEU A 1 96 ? 4.329 4.525 -14.783 1.00 89.19 96 LEU A N 1
ATOM 792 C CA . LEU A 1 96 ? 4.963 3.683 -13.773 1.00 89.19 96 LEU A CA 1
ATOM 793 C C . LEU A 1 96 ? 5.473 4.535 -12.602 1.00 89.19 96 LEU A C 1
ATOM 795 O O . LEU A 1 96 ? 5.164 4.241 -11.452 1.00 89.19 96 LEU A O 1
ATOM 799 N N . LEU A 1 97 ? 6.180 5.632 -12.892 1.00 90.31 97 LEU A N 1
ATOM 800 C CA . LEU A 1 97 ? 6.644 6.575 -11.870 1.00 90.31 97 LEU A CA 1
ATOM 801 C C . LEU A 1 97 ? 5.478 7.254 -11.132 1.00 90.31 97 LEU A C 1
ATOM 803 O O . LEU A 1 97 ? 5.531 7.395 -9.910 1.00 90.31 97 LEU A O 1
ATOM 807 N N . GLU A 1 98 ? 4.411 7.640 -11.840 1.00 91.19 98 GLU A N 1
ATOM 808 C CA . GLU A 1 98 ? 3.208 8.229 -11.229 1.00 91.19 98 GLU A CA 1
ATOM 809 C C . GLU A 1 98 ? 2.538 7.251 -10.242 1.00 91.19 98 GLU A C 1
ATOM 811 O O . GLU A 1 98 ? 2.220 7.635 -9.112 1.00 91.19 98 GLU A O 1
ATOM 816 N N . ILE A 1 99 ? 2.393 5.976 -10.621 1.00 90.44 99 ILE A N 1
ATOM 817 C CA . ILE A 1 99 ? 1.823 4.931 -9.756 1.00 90.44 99 ILE A CA 1
ATOM 818 C C . ILE A 1 99 ? 2.727 4.661 -8.555 1.00 90.44 99 ILE A C 1
ATOM 820 O O . ILE A 1 99 ? 2.246 4.685 -7.425 1.00 90.44 99 ILE A O 1
ATOM 824 N N . LEU A 1 100 ? 4.032 4.467 -8.763 1.00 90.50 100 LEU A N 1
ATOM 825 C CA . LEU A 1 100 ? 4.983 4.225 -7.672 1.00 90.50 100 LEU A CA 1
ATOM 826 C C . LEU A 1 100 ? 5.017 5.393 -6.676 1.00 90.50 100 LEU A C 1
ATOM 828 O O . LEU A 1 100 ? 5.039 5.176 -5.467 1.00 90.50 100 LEU A O 1
ATOM 832 N N . THR A 1 101 ? 4.928 6.633 -7.160 1.00 90.00 101 THR A N 1
ATOM 833 C CA . THR A 1 101 ? 4.817 7.814 -6.289 1.00 90.00 101 THR A CA 1
ATOM 834 C C . THR A 1 101 ? 3.533 7.778 -5.456 1.00 90.00 101 THR A C 1
ATOM 836 O O . THR A 1 101 ? 3.568 8.043 -4.252 1.00 90.00 101 THR A O 1
ATOM 839 N N . SER A 1 102 ? 2.400 7.408 -6.065 1.00 89.62 102 SER A N 1
ATOM 840 C CA . SER A 1 102 ? 1.128 7.251 -5.348 1.00 89.62 102 SER A CA 1
ATOM 841 C C . SER A 1 102 ? 1.192 6.132 -4.303 1.00 89.62 102 SER A C 1
ATOM 843 O O . SER A 1 102 ? 0.730 6.313 -3.176 1.00 89.62 102 SER A O 1
ATOM 845 N N . LEU A 1 103 ? 1.813 5.003 -4.644 1.00 88.38 103 LEU A N 1
ATOM 846 C CA . LEU A 1 103 ? 2.017 3.867 -3.748 1.00 88.38 103 LEU A CA 1
ATOM 847 C C . LEU A 1 103 ? 2.899 4.225 -2.548 1.00 88.38 103 LEU A C 1
ATOM 849 O O . LEU A 1 103 ? 2.576 3.841 -1.424 1.00 88.38 103 LEU A O 1
ATOM 853 N N . ASN A 1 104 ? 3.962 5.004 -2.764 1.00 88.88 104 ASN A N 1
ATOM 854 C CA . ASN A 1 104 ? 4.808 5.498 -1.681 1.00 88.88 104 ASN A CA 1
ATOM 855 C C . ASN A 1 104 ? 4.012 6.388 -0.715 1.00 88.88 104 ASN A C 1
ATOM 857 O O . ASN A 1 104 ? 4.066 6.203 0.499 1.00 88.88 104 ASN A O 1
ATOM 861 N N . TRP A 1 105 ? 3.213 7.316 -1.254 1.00 88.94 105 TRP A N 1
ATOM 862 C CA . TRP A 1 105 ? 2.369 8.187 -0.435 1.00 88.94 105 TRP A CA 1
ATOM 863 C C . TRP A 1 105 ? 1.362 7.390 0.401 1.00 88.94 105 TRP A C 1
ATOM 865 O O . TRP A 1 105 ? 1.216 7.622 1.598 1.00 88.94 105 TRP A O 1
ATOM 875 N N . ARG A 1 106 ? 0.716 6.385 -0.191 1.00 85.62 106 ARG A N 1
ATOM 876 C CA . ARG A 1 106 ? -0.223 5.525 0.543 1.00 85.62 106 ARG A CA 1
ATOM 877 C C . ARG A 1 106 ? 0.442 4.696 1.624 1.00 85.62 106 ARG A C 1
ATOM 879 O O . ARG A 1 106 ? -0.159 4.486 2.669 1.00 85.62 106 ARG A O 1
ATOM 886 N N . ALA A 1 107 ? 1.671 4.243 1.409 1.00 86.69 107 ALA A N 1
ATOM 887 C CA . ALA A 1 107 ? 2.411 3.565 2.461 1.00 86.69 107 ALA A CA 1
ATOM 888 C C . ALA A 1 107 ? 2.661 4.498 3.660 1.00 86.69 107 ALA A C 1
ATOM 890 O O . ALA A 1 107 ? 2.576 4.058 4.802 1.00 86.69 107 ALA A O 1
ATOM 891 N N . VAL A 1 108 ? 2.914 5.792 3.419 1.00 86.31 108 VAL A N 1
ATOM 892 C CA . VAL A 1 108 ? 2.999 6.809 4.487 1.00 86.31 108 VAL A CA 1
ATOM 893 C C . VAL A 1 108 ? 1.650 6.995 5.189 1.00 86.31 108 VAL A C 1
ATOM 895 O O . VAL A 1 108 ? 1.604 7.104 6.408 1.00 86.31 108 VAL A O 1
ATOM 898 N N . GLU A 1 109 ? 0.533 6.988 4.460 1.00 83.44 109 GLU A N 1
ATOM 899 C CA . GLU A 1 109 ? -0.795 7.047 5.090 1.00 83.44 109 GLU A CA 1
ATOM 900 C C . GLU A 1 109 ? -1.080 5.797 5.943 1.00 83.44 109 GLU A C 1
ATOM 902 O O . GLU A 1 109 ? -1.575 5.899 7.068 1.00 83.44 109 GLU A O 1
ATOM 907 N N . LEU A 1 110 ? -0.718 4.612 5.444 1.00 81.25 110 LEU A N 1
ATOM 908 C CA . LEU A 1 110 ? -0.886 3.346 6.155 1.00 81.25 110 LEU A CA 1
ATOM 909 C C . LEU A 1 110 ? -0.041 3.276 7.429 1.00 81.25 110 LEU A C 1
ATOM 911 O O . LEU A 1 110 ? -0.534 2.751 8.427 1.00 81.25 110 LEU A O 1
ATOM 915 N N . SER A 1 111 ? 1.177 3.829 7.447 1.00 82.75 111 SER A N 1
ATOM 916 C CA . SER A 1 111 ? 2.009 3.822 8.661 1.00 82.75 111 SER A CA 1
ATOM 917 C C . SER A 1 111 ? 1.370 4.615 9.805 1.00 82.75 111 SER A C 1
ATOM 919 O O . SER A 1 111 ? 1.468 4.217 10.965 1.00 82.75 111 SER A O 1
ATOM 921 N N . VAL A 1 112 ? 0.633 5.683 9.487 1.00 80.00 112 VAL A N 1
ATOM 922 C CA . VAL A 1 112 ? -0.123 6.472 10.474 1.00 80.00 112 VAL A CA 1
ATOM 923 C C . VAL A 1 112 ? -1.352 5.711 10.983 1.00 80.00 112 VAL A C 1
ATOM 925 O O . VAL A 1 112 ? -1.749 5.872 12.138 1.00 80.00 112 VAL A O 1
ATOM 928 N N . ILE A 1 113 ? -1.967 4.880 10.138 1.00 75.56 113 ILE A N 1
ATOM 929 C CA . ILE A 1 113 ? -3.277 4.276 10.408 1.00 75.56 113 ILE A CA 1
ATOM 930 C C . ILE A 1 113 ? -3.173 2.880 11.015 1.00 75.56 113 ILE A C 1
ATOM 932 O O . ILE A 1 113 ? -3.978 2.551 11.881 1.00 75.56 113 ILE A O 1
ATOM 936 N N . VAL A 1 114 ? -2.227 2.041 10.596 1.00 72.38 114 VAL A N 1
ATOM 937 C CA . VAL A 1 114 ? -2.116 0.632 11.026 1.00 72.38 114 VAL A CA 1
ATOM 938 C C . VAL A 1 114 ? -1.391 0.504 12.379 1.00 72.38 114 VAL A C 1
ATOM 940 O O . VAL A 1 114 ? -1.676 -0.412 13.153 1.00 72.38 114 VAL A O 1
ATOM 943 N N . GLY A 1 115 ? -0.597 1.507 12.764 1.00 68.12 115 GLY A N 1
ATOM 944 C CA . GLY A 1 115 ? 0.113 1.547 14.046 1.00 68.12 115 GLY A CA 1
ATOM 945 C C . GLY A 1 115 ? 1.391 0.697 14.055 1.00 68.12 115 GLY A C 1
ATOM 946 O O . GLY A 1 115 ? 1.796 0.144 13.036 1.00 68.12 115 GLY A O 1
ATOM 947 N N . SER A 1 116 ? 2.037 0.594 15.220 1.00 69.19 116 SER A N 1
ATOM 948 C CA . SER A 1 116 ? 3.410 0.073 15.360 1.0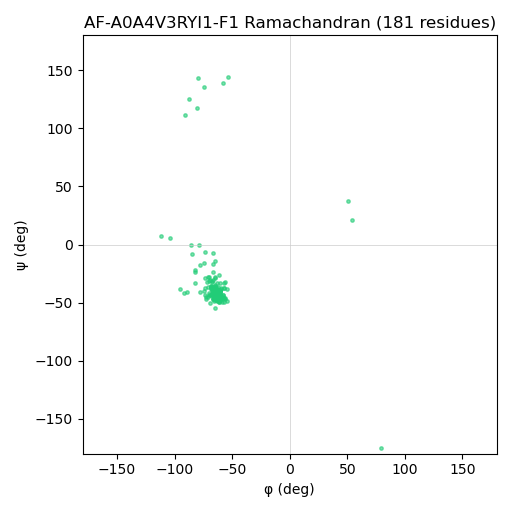0 69.19 116 SER A CA 1
ATOM 949 C C . SER A 1 116 ? 3.594 -1.418 15.044 1.00 69.19 116 SER A C 1
ATOM 951 O O . SER A 1 116 ? 4.722 -1.863 14.862 1.00 69.19 116 SER A O 1
ATOM 953 N N . GLU A 1 117 ? 2.523 -2.217 15.004 1.00 70.56 117 GLU A N 1
ATOM 954 C CA . GLU A 1 117 ? 2.631 -3.671 14.782 1.00 70.56 117 GLU A CA 1
ATOM 955 C C . GLU A 1 117 ? 3.062 -4.032 13.352 1.00 70.56 117 GLU A C 1
ATOM 957 O O . GLU A 1 117 ? 3.764 -5.024 13.164 1.00 70.56 117 GLU A O 1
ATOM 962 N N . GLU A 1 118 ? 2.700 -3.221 12.352 1.00 79.12 118 GLU A N 1
ATOM 963 C CA . GLU A 1 118 ? 3.043 -3.470 10.939 1.00 79.12 118 GLU A CA 1
ATOM 964 C C . GLU A 1 118 ? 4.042 -2.455 10.362 1.00 79.12 118 GLU A C 1
ATOM 966 O O . GLU A 1 118 ? 4.354 -2.482 9.172 1.00 79.12 118 GLU A O 1
ATOM 971 N N . GLU A 1 119 ? 4.600 -1.582 11.201 1.00 82.50 119 GLU A N 1
ATOM 972 C CA . GLU A 1 119 ? 5.514 -0.505 10.798 1.00 82.50 119 GLU A CA 1
ATOM 973 C C . GLU A 1 119 ? 6.755 -1.022 10.047 1.00 82.50 119 GLU A C 1
ATOM 975 O O . GLU A 1 119 ? 7.195 -0.429 9.060 1.00 82.50 119 GLU A O 1
ATOM 980 N N . LEU A 1 120 ? 7.285 -2.180 10.452 1.00 85.06 120 LEU A N 1
ATOM 981 C CA . LEU A 1 120 ? 8.400 -2.846 9.770 1.00 85.06 120 LEU A CA 1
ATOM 982 C C . LEU A 1 120 ? 8.036 -3.325 8.356 1.00 85.06 120 LEU A C 1
ATOM 984 O O . LEU A 1 120 ? 8.860 -3.234 7.447 1.00 85.06 120 LEU A O 1
ATOM 988 N N . VAL A 1 121 ? 6.810 -3.813 8.149 1.00 86.94 121 VAL A N 1
ATOM 989 C CA . VAL A 1 121 ? 6.349 -4.288 6.832 1.00 86.94 121 VAL A CA 1
ATOM 990 C C . VAL A 1 121 ? 6.097 -3.095 5.914 1.00 86.94 121 VAL A C 1
ATOM 992 O O . VAL A 1 121 ? 6.528 -3.084 4.764 1.00 86.94 121 VAL A O 1
ATOM 995 N N . ILE A 1 122 ? 5.465 -2.045 6.443 1.00 87.31 122 ILE A N 1
ATOM 996 C CA . ILE A 1 122 ? 5.181 -0.817 5.696 1.00 87.31 122 ILE A CA 1
ATOM 997 C C . ILE A 1 122 ? 6.480 -0.102 5.296 1.00 87.31 122 ILE A C 1
ATOM 999 O O . ILE A 1 122 ? 6.610 0.326 4.150 1.00 87.31 122 ILE A O 1
ATOM 1003 N N . SER A 1 123 ? 7.463 -0.006 6.194 1.00 89.88 123 SER A N 1
ATOM 1004 C CA . SER A 1 123 ? 8.766 0.603 5.877 1.00 89.88 123 SER A CA 1
ATOM 1005 C C . SER A 1 123 ? 9.574 -0.219 4.868 1.00 89.88 123 SER A C 1
ATOM 1007 O O . SER A 1 123 ? 10.183 0.349 3.962 1.00 89.88 123 SER A O 1
ATOM 1009 N N . SER A 1 124 ? 9.541 -1.552 4.960 1.00 92.75 124 SER A N 1
ATOM 1010 C CA . SER A 1 124 ? 10.190 -2.434 3.978 1.00 92.75 124 SER A CA 1
ATOM 1011 C C . SER A 1 124 ? 9.562 -2.289 2.588 1.00 92.75 124 SER A C 1
ATOM 1013 O O . SER A 1 124 ? 10.279 -2.186 1.590 1.00 92.75 124 SER A O 1
ATOM 1015 N N . TYR A 1 125 ? 8.235 -2.154 2.525 1.00 92.50 125 TYR A N 1
ATOM 1016 C CA . TYR A 1 125 ? 7.518 -1.824 1.296 1.00 92.50 125 TYR A CA 1
ATOM 1017 C C . TYR A 1 125 ? 7.888 -0.443 0.736 1.00 92.50 125 TYR A C 1
ATOM 1019 O O . TYR A 1 125 ? 8.186 -0.336 -0.453 1.00 92.50 125 TYR A O 1
ATOM 1027 N N . GLN A 1 126 ? 7.942 0.604 1.567 1.00 92.25 126 GLN A N 1
ATOM 1028 C CA . GLN A 1 126 ? 8.380 1.941 1.134 1.00 92.25 126 GLN A CA 1
ATOM 1029 C C . GLN A 1 126 ? 9.778 1.912 0.517 1.00 92.25 126 GLN A C 1
ATOM 1031 O O . GLN A 1 126 ? 9.988 2.465 -0.562 1.00 92.25 126 GLN A O 1
ATOM 1036 N N . ASN A 1 127 ? 10.722 1.225 1.163 1.00 94.31 127 ASN A N 1
ATOM 1037 C CA . ASN A 1 127 ? 12.079 1.082 0.645 1.00 94.31 127 ASN A CA 1
ATOM 1038 C C . ASN A 1 127 ? 12.091 0.370 -0.713 1.00 94.31 127 ASN A C 1
ATOM 1040 O O . ASN A 1 127 ? 12.780 0.812 -1.628 1.00 94.31 127 ASN A O 1
ATOM 1044 N N . ALA A 1 128 ? 11.286 -0.682 -0.885 1.00 92.81 128 ALA A N 1
ATOM 1045 C CA . ALA A 1 128 ? 11.180 -1.374 -2.165 1.00 92.81 128 ALA A CA 1
ATOM 1046 C C . ALA A 1 128 ? 10.584 -0.485 -3.274 1.00 92.81 128 ALA A C 1
ATOM 1048 O O . ALA A 1 128 ? 11.059 -0.522 -4.408 1.00 92.81 128 ALA A O 1
ATOM 1049 N N . VAL A 1 129 ? 9.601 0.367 -2.955 1.00 92.62 129 VAL A N 1
ATOM 1050 C CA . VAL A 1 129 ? 9.061 1.362 -3.900 1.00 92.62 129 VAL A CA 1
ATOM 1051 C C . VAL A 1 129 ? 10.122 2.396 -4.287 1.00 92.62 129 VAL A C 1
ATOM 1053 O O . VAL A 1 129 ? 10.269 2.711 -5.467 1.00 92.62 129 VAL A O 1
ATOM 1056 N N . ILE A 1 130 ? 10.890 2.905 -3.319 1.00 93.50 130 ILE A N 1
ATOM 1057 C CA . ILE A 1 130 ? 11.973 3.869 -3.566 1.00 93.50 130 ILE A CA 1
ATOM 1058 C C . ILE A 1 130 ? 13.058 3.250 -4.454 1.00 93.50 130 ILE A C 1
ATOM 1060 O O . ILE A 1 130 ? 13.461 3.869 -5.438 1.00 93.50 130 ILE A O 1
ATOM 1064 N N . ASN A 1 131 ? 13.482 2.019 -4.158 1.00 93.50 131 ASN A N 1
ATOM 1065 C CA . ASN A 1 131 ? 14.461 1.292 -4.968 1.00 93.50 131 ASN A CA 1
ATOM 1066 C C . ASN A 1 131 ? 13.953 1.087 -6.401 1.00 93.50 131 ASN A C 1
ATOM 1068 O O . ASN A 1 131 ? 14.703 1.264 -7.360 1.00 93.50 131 ASN A O 1
ATOM 1072 N N . MET A 1 132 ? 12.662 0.776 -6.562 1.00 91.69 132 MET A N 1
ATOM 1073 C CA . MET A 1 132 ? 12.037 0.647 -7.876 1.00 91.69 132 MET A CA 1
ATOM 1074 C C . MET A 1 132 ? 12.106 1.964 -8.659 1.00 91.69 132 MET A C 1
ATOM 1076 O O . MET A 1 132 ? 12.546 1.960 -9.807 1.00 91.69 132 MET A O 1
ATOM 1080 N N . ILE A 1 133 ? 11.758 3.097 -8.036 1.00 92.00 133 ILE A N 1
ATOM 1081 C CA . ILE A 1 133 ? 11.869 4.431 -8.654 1.00 92.00 133 ILE A CA 1
ATOM 1082 C C . ILE A 1 133 ? 13.311 4.708 -9.094 1.00 92.00 133 ILE A C 1
ATOM 1084 O O . ILE A 1 133 ? 13.537 5.057 -10.252 1.00 92.00 133 ILE A O 1
ATOM 1088 N N . GLN A 1 134 ? 14.283 4.487 -8.207 1.00 92.00 134 GLN A N 1
ATOM 1089 C CA . GLN A 1 134 ? 15.700 4.715 -8.502 1.00 92.00 134 GLN A CA 1
ATOM 1090 C C . GLN A 1 134 ? 16.193 3.847 -9.665 1.00 92.00 134 GLN A C 1
ATOM 1092 O O . GLN A 1 134 ? 16.895 4.346 -10.539 1.00 92.00 134 GLN A O 1
ATOM 1097 N N . SER A 1 135 ? 15.772 2.582 -9.734 1.00 90.50 135 SER A N 1
ATOM 1098 C CA . SER A 1 135 ? 16.154 1.675 -10.825 1.00 90.50 135 SER A CA 1
ATOM 1099 C C . SER A 1 135 ? 15.581 2.078 -12.195 1.00 90.50 135 SER A C 1
ATOM 1101 O O . SER A 1 135 ? 16.204 1.869 -13.234 1.00 90.50 135 SER A O 1
ATOM 1103 N N . ILE A 1 136 ? 14.400 2.709 -12.218 1.00 87.56 136 ILE A N 1
ATOM 1104 C CA . ILE A 1 136 ? 13.786 3.264 -13.440 1.00 87.56 136 ILE A CA 1
ATOM 1105 C C . ILE A 1 136 ? 14.512 4.543 -13.890 1.00 87.56 136 ILE A C 1
ATOM 1107 O O . ILE A 1 136 ? 14.507 4.903 -15.073 1.00 87.56 136 ILE A O 1
ATOM 1111 N N . GLU A 1 137 ? 15.099 5.273 -12.946 1.00 86.88 137 GLU A N 1
ATOM 1112 C CA . GLU A 1 137 ? 15.887 6.476 -13.210 1.00 86.88 137 GLU A CA 1
ATOM 1113 C C . GLU A 1 137 ? 17.325 6.164 -13.625 1.00 86.88 137 GLU A C 1
ATOM 1115 O O . GLU A 1 137 ? 17.861 6.887 -14.463 1.00 86.88 137 GLU A O 1
ATOM 1120 N N . SER A 1 138 ? 17.927 5.092 -13.098 1.00 84.88 138 SER A N 1
ATOM 1121 C CA . SER A 1 138 ? 19.292 4.676 -13.440 1.00 84.88 138 SER A CA 1
ATOM 1122 C C . SER A 1 138 ? 19.407 4.024 -14.821 1.00 84.88 138 SER A C 1
ATOM 1124 O O . SER A 1 138 ? 20.515 3.910 -15.341 1.00 84.88 138 SER A O 1
ATOM 1126 N N . GLU A 1 139 ? 18.281 3.607 -15.420 1.00 79.31 139 GLU A N 1
ATOM 1127 C CA . GLU A 1 139 ? 18.215 2.851 -16.684 1.00 79.31 139 GLU A CA 1
ATOM 1128 C C . GLU A 1 139 ? 19.076 1.564 -16.668 1.00 79.31 139 GLU A C 1
ATOM 1130 O O . GLU A 1 139 ? 19.416 1.016 -17.717 1.00 79.31 139 GLU A O 1
ATOM 1135 N N . ASN A 1 140 ? 19.415 1.049 -15.478 1.00 82.81 140 ASN A N 1
ATOM 1136 C CA . ASN A 1 140 ? 20.190 -0.176 -15.310 1.00 82.81 140 ASN A CA 1
ATOM 1137 C C . ASN A 1 140 ? 19.258 -1.392 -15.217 1.00 82.81 140 ASN A C 1
ATOM 1139 O O . ASN A 1 140 ? 18.552 -1.590 -14.228 1.00 82.81 140 ASN A O 1
ATOM 1143 N N . GLU A 1 141 ? 19.289 -2.243 -16.242 1.00 78.62 141 GLU A N 1
ATOM 1144 C CA . GLU A 1 141 ? 18.415 -3.415 -16.360 1.00 78.62 141 GLU A CA 1
ATOM 1145 C C . GLU A 1 141 ? 18.583 -4.413 -15.201 1.00 78.62 141 GLU A C 1
ATOM 1147 O O . GLU A 1 141 ? 17.595 -4.960 -14.709 1.00 78.62 141 GLU A O 1
ATOM 1152 N N . SER A 1 142 ? 19.809 -4.616 -14.706 1.00 82.75 142 SER A N 1
ATOM 1153 C CA . SER A 1 142 ? 20.060 -5.543 -13.594 1.00 82.75 142 SER A CA 1
ATOM 1154 C C . SER A 1 142 ? 19.472 -5.025 -12.28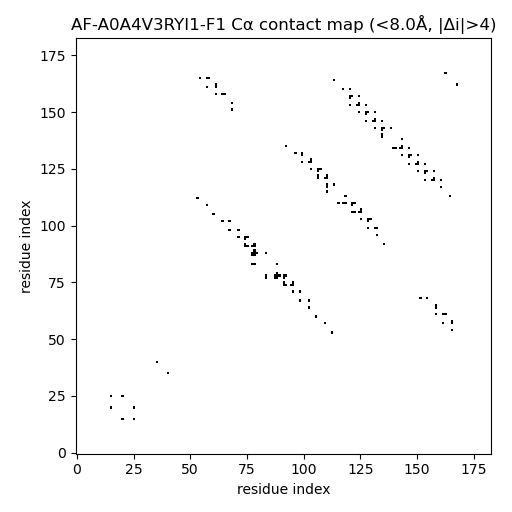1 1.00 82.75 142 SER A C 1
ATOM 1156 O O . SER A 1 142 ? 18.859 -5.791 -11.539 1.00 82.75 142 SER A O 1
ATOM 1158 N N . GLU A 1 143 ? 19.639 -3.730 -12.003 1.00 87.19 143 GLU A N 1
ATOM 1159 C CA . GLU A 1 143 ? 19.066 -3.081 -10.817 1.00 87.19 143 GLU A CA 1
ATOM 1160 C C . GLU A 1 143 ? 17.538 -3.057 -10.8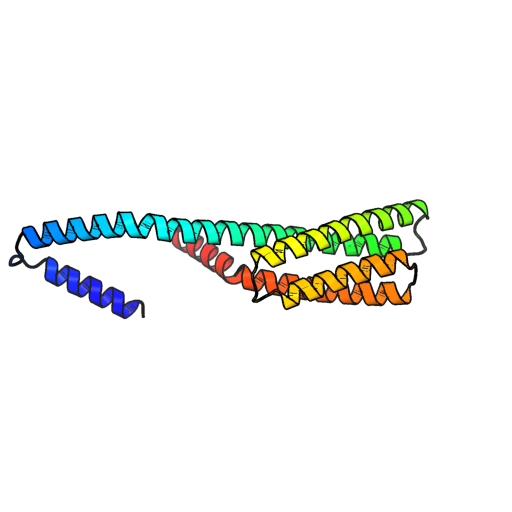92 1.00 87.19 143 GLU A C 1
ATOM 1162 O O . GLU A 1 143 ? 16.864 -3.267 -9.887 1.00 87.19 143 GLU A O 1
ATOM 1167 N N . PHE A 1 144 ? 16.984 -2.857 -12.090 1.00 87.06 144 PHE A N 1
ATOM 1168 C CA . PHE A 1 144 ? 15.544 -2.843 -12.323 1.00 87.06 144 PHE A CA 1
ATOM 1169 C C . PHE A 1 144 ? 14.888 -4.194 -12.041 1.00 87.06 144 PHE A C 1
ATOM 1171 O O . PHE A 1 144 ? 13.863 -4.253 -11.361 1.00 87.06 144 PHE A O 1
ATOM 1178 N N . VAL A 1 145 ? 15.474 -5.292 -12.525 1.00 86.81 145 VAL A N 1
ATOM 1179 C CA . VAL A 1 145 ? 14.935 -6.640 -12.284 1.00 86.81 145 VAL A CA 1
ATOM 1180 C C . VAL A 1 145 ? 14.959 -6.982 -10.792 1.00 86.81 145 VAL A C 1
ATOM 1182 O O . VAL A 1 145 ? 13.975 -7.512 -10.268 1.00 86.81 145 VAL A O 1
ATOM 1185 N N . GLU A 1 146 ? 16.048 -6.652 -10.094 1.00 89.31 146 GLU A N 1
ATOM 1186 C CA . GLU A 1 146 ? 16.157 -6.871 -8.650 1.00 89.31 146 GLU A CA 1
ATOM 1187 C C . GLU A 1 146 ? 15.145 -6.020 -7.869 1.00 89.31 146 GLU A C 1
ATOM 1189 O O . GLU A 1 146 ? 14.402 -6.552 -7.036 1.00 89.31 146 GLU A O 1
ATOM 1194 N N . ALA A 1 147 ? 15.055 -4.724 -8.177 1.00 89.94 147 ALA A N 1
ATOM 1195 C CA . ALA A 1 147 ? 14.125 -3.808 -7.526 1.00 89.94 147 ALA A CA 1
ATOM 1196 C C . ALA A 1 147 ? 12.662 -4.212 -7.759 1.00 89.94 147 ALA A C 1
ATOM 1198 O O . ALA A 1 147 ? 11.858 -4.193 -6.827 1.00 89.94 147 ALA A O 1
ATOM 1199 N N . TYR A 1 148 ? 12.321 -4.666 -8.966 1.00 88.50 148 TYR A N 1
ATOM 1200 C CA . TYR A 1 148 ? 10.989 -5.170 -9.292 1.00 88.50 148 TYR A CA 1
ATOM 1201 C C . TYR A 1 148 ? 10.633 -6.442 -8.516 1.00 88.50 148 TYR A C 1
ATOM 1203 O O . TYR A 1 148 ? 9.511 -6.585 -8.022 1.00 88.50 148 TYR A O 1
ATOM 1211 N N . HIS A 1 149 ? 11.582 -7.370 -8.372 1.00 88.62 149 HIS A N 1
ATOM 1212 C CA . HIS A 1 149 ? 11.373 -8.580 -7.582 1.00 88.62 149 HIS A CA 1
ATOM 1213 C C . HIS A 1 149 ? 11.154 -8.248 -6.099 1.00 88.62 149 HIS A C 1
ATOM 1215 O O . HIS A 1 149 ? 10.213 -8.755 -5.484 1.00 88.62 149 HIS A O 1
ATOM 1221 N N . GLN A 1 150 ? 11.977 -7.357 -5.536 1.00 91.62 150 GLN A N 1
ATOM 1222 C CA . GLN A 1 150 ? 11.807 -6.875 -4.163 1.00 91.62 150 GLN A CA 1
ATOM 1223 C C . GLN A 1 150 ? 10.460 -6.162 -3.979 1.00 91.62 150 GLN A C 1
ATOM 1225 O O . GLN A 1 150 ? 9.742 -6.464 -3.028 1.00 91.62 150 GLN A O 1
ATOM 1230 N N . PHE A 1 151 ? 10.073 -5.286 -4.910 1.00 91.06 151 PHE A N 1
ATOM 1231 C CA . PHE A 1 151 ? 8.780 -4.600 -4.896 1.00 91.06 151 PHE A CA 1
ATOM 1232 C C . PHE A 1 151 ? 7.603 -5.580 -4.874 1.00 91.06 151 PHE A C 1
ATOM 1234 O O . PHE A 1 151 ? 6.695 -5.422 -4.057 1.00 91.06 151 PHE A O 1
ATOM 1241 N N . ASN A 1 152 ? 7.619 -6.619 -5.712 1.00 87.62 152 ASN A N 1
ATOM 1242 C CA . ASN A 1 152 ? 6.549 -7.619 -5.729 1.00 87.62 152 ASN A CA 1
ATOM 1243 C C . ASN A 1 152 ? 6.463 -8.403 -4.415 1.00 87.62 152 ASN A C 1
ATOM 1245 O O . ASN A 1 152 ? 5.369 -8.554 -3.872 1.00 87.62 152 ASN A O 1
ATOM 1249 N N . LEU A 1 153 ? 7.598 -8.866 -3.877 1.00 90.75 153 LEU A N 1
ATOM 1250 C CA . LEU A 1 153 ? 7.620 -9.576 -2.594 1.00 90.75 153 LEU A CA 1
ATOM 1251 C C . LEU A 1 153 ? 7.058 -8.710 -1.465 1.00 90.75 153 LEU A C 1
ATOM 1253 O O . LEU A 1 153 ? 6.163 -9.141 -0.741 1.00 90.75 153 LEU A O 1
ATOM 1257 N N . GLN A 1 154 ? 7.532 -7.469 -1.359 1.00 91.38 154 GLN A N 1
ATOM 1258 C CA . GLN A 1 154 ? 7.091 -6.550 -0.315 1.00 91.38 154 GLN A CA 1
ATOM 1259 C C . GLN A 1 154 ? 5.626 -6.124 -0.493 1.00 91.38 154 GLN A C 1
ATOM 1261 O O . GLN A 1 154 ? 4.914 -5.955 0.494 1.00 91.38 154 GLN A O 1
ATOM 1266 N N . SER A 1 155 ? 5.136 -6.019 -1.735 1.00 86.56 155 SER A N 1
ATOM 1267 C CA . SER A 1 155 ? 3.709 -5.793 -2.018 1.00 86.56 155 SER A CA 1
ATOM 1268 C C . SER A 1 155 ? 2.852 -6.935 -1.468 1.00 86.56 155 SER A C 1
ATOM 1270 O O . SER A 1 155 ? 1.840 -6.691 -0.815 1.00 86.56 155 SER A O 1
ATOM 1272 N N . MET A 1 156 ? 3.269 -8.188 -1.687 1.00 85.62 156 MET A N 1
ATOM 1273 C 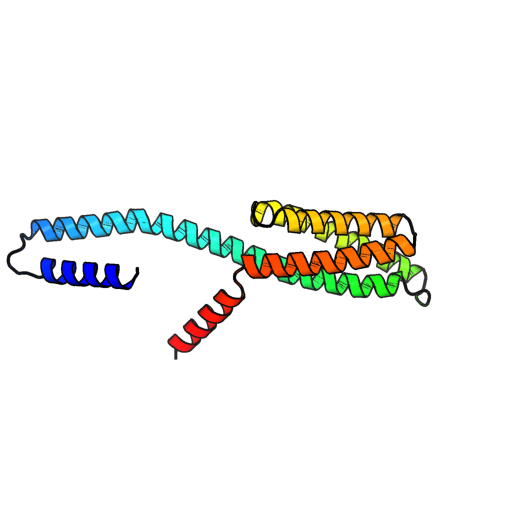CA . MET A 1 156 ? 2.559 -9.363 -1.172 1.00 85.62 156 MET A CA 1
ATOM 1274 C C . MET A 1 156 ? 2.609 -9.444 0.357 1.00 85.62 156 MET A C 1
ATOM 1276 O O . MET A 1 156 ? 1.602 -9.769 0.987 1.00 85.62 156 MET A O 1
ATOM 1280 N N . GLU A 1 157 ? 3.756 -9.140 0.968 1.00 87.50 157 GLU A N 1
ATOM 1281 C CA . GLU A 1 157 ? 3.898 -9.099 2.427 1.00 87.50 157 GLU A CA 1
ATOM 1282 C C . GLU A 1 157 ? 2.996 -8.033 3.052 1.00 87.50 157 GLU A C 1
ATOM 1284 O O . GLU A 1 157 ? 2.275 -8.339 4.005 1.00 87.50 157 GLU A O 1
ATOM 1289 N N . LEU A 1 158 ? 2.957 -6.827 2.474 1.00 86.06 158 LEU A N 1
ATOM 1290 C CA . LEU A 1 158 ? 2.064 -5.759 2.916 1.00 86.06 158 LEU A CA 1
ATOM 1291 C C . LEU A 1 158 ? 0.593 -6.153 2.749 1.00 86.06 158 LEU A C 1
ATOM 1293 O O . LEU A 1 158 ? -0.184 -6.006 3.685 1.00 86.06 158 LEU A O 1
ATOM 1297 N N . MET A 1 159 ? 0.203 -6.715 1.603 1.00 83.06 159 MET A N 1
ATOM 1298 C CA . MET A 1 159 ? -1.163 -7.206 1.387 1.00 83.06 159 MET A CA 1
ATOM 1299 C C . MET A 1 159 ? -1.567 -8.265 2.427 1.00 83.06 159 MET A C 1
ATOM 1301 O O . MET A 1 159 ? -2.664 -8.201 2.983 1.00 83.06 159 MET A O 1
ATOM 1305 N N . ASN A 1 160 ? -0.679 -9.208 2.746 1.00 83.19 160 ASN A N 1
ATOM 1306 C CA . ASN A 1 160 ? -0.927 -10.226 3.770 1.00 83.19 160 ASN A CA 1
ATOM 1307 C C . ASN A 1 160 ? -1.013 -9.637 5.186 1.00 83.19 160 ASN A C 1
ATOM 1309 O O . ASN A 1 160 ? -1.787 -10.120 6.015 1.00 83.19 160 ASN A O 1
ATOM 1313 N N . ALA A 1 161 ? -0.209 -8.621 5.487 1.00 82.94 161 ALA A N 1
ATOM 1314 C CA . ALA A 1 161 ? -0.245 -7.902 6.754 1.00 82.94 161 ALA A CA 1
ATOM 1315 C C . ALA A 1 161 ? -1.585 -7.154 6.903 1.00 82.94 161 ALA A C 1
ATOM 1317 O O . ALA A 1 161 ? -2.396 -7.507 7.762 1.00 82.94 161 ALA A O 1
ATOM 1318 N N . LEU A 1 162 ? -1.936 -6.315 5.924 1.00 78.81 162 LEU A N 1
ATOM 1319 C CA . LEU A 1 162 ? -3.209 -5.591 5.887 1.00 78.81 162 LEU A CA 1
ATOM 1320 C C . LEU A 1 162 ? -4.427 -6.522 5.941 1.00 78.81 162 LEU A C 1
ATOM 1322 O O . LEU A 1 162 ? -5.403 -6.210 6.620 1.00 78.81 162 LEU A O 1
ATOM 1326 N N . SER A 1 163 ? -4.376 -7.686 5.286 1.00 77.31 163 SER A N 1
ATOM 1327 C CA . SER A 1 163 ? -5.452 -8.683 5.350 1.00 77.31 163 SER A CA 1
ATOM 1328 C C . SER A 1 163 ? -5.643 -9.258 6.758 1.00 77.31 163 SER A C 1
ATOM 1330 O O . SER A 1 163 ? -6.780 -9.489 7.182 1.00 77.31 163 SER A O 1
ATOM 1332 N N . ARG A 1 164 ? -4.549 -9.491 7.497 1.00 76.69 164 ARG A N 1
ATOM 1333 C CA . ARG A 1 164 ? -4.603 -9.930 8.900 1.00 76.69 164 ARG A CA 1
ATOM 1334 C C . ARG A 1 164 ? -5.114 -8.808 9.798 1.00 76.69 164 ARG A C 1
ATOM 1336 O O . ARG A 1 164 ? -5.989 -9.058 10.623 1.00 76.69 164 ARG A O 1
ATOM 1343 N N . HIS A 1 165 ? -4.630 -7.584 9.592 1.00 72.06 165 HIS A N 1
ATOM 1344 C CA . HIS A 1 165 ? -5.043 -6.409 10.355 1.00 72.06 165 HIS A CA 1
ATOM 1345 C C . HIS A 1 165 ? -6.532 -6.083 10.172 1.00 72.06 165 HIS A C 1
ATOM 1347 O O . HIS A 1 165 ? -7.249 -5.836 11.140 1.00 72.06 165 HIS A O 1
ATOM 1353 N N . ALA A 1 166 ? -7.029 -6.148 8.936 1.00 66.75 166 ALA A N 1
ATOM 1354 C CA . ALA A 1 166 ? -8.434 -5.925 8.612 1.00 66.75 166 ALA A CA 1
ATOM 1355 C C . ALA A 1 166 ? -9.351 -7.085 9.034 1.00 66.75 166 ALA A C 1
ATOM 1357 O O . ALA A 1 166 ? -10.570 -6.954 8.931 1.00 66.75 166 ALA A O 1
ATOM 1358 N N . ASN A 1 167 ? -8.795 -8.207 9.515 1.00 65.75 167 ASN A N 1
ATOM 1359 C CA . ASN A 1 167 ? -9.547 -9.387 9.941 1.00 65.75 167 ASN A CA 1
ATOM 1360 C C . ASN A 1 167 ? -10.564 -9.836 8.867 1.00 65.75 167 ASN A C 1
ATOM 1362 O O . ASN A 1 167 ? -11.684 -10.243 9.182 1.00 65.75 167 ASN A O 1
ATOM 1366 N N . LEU A 1 168 ? -10.190 -9.730 7.584 1.00 56.78 168 LEU A N 1
ATOM 1367 C CA . LEU A 1 168 ? -11.082 -9.953 6.436 1.00 56.78 168 LEU A CA 1
ATOM 1368 C C . LEU A 1 168 ? -11.724 -11.354 6.452 1.00 56.78 168 LEU A C 1
ATOM 1370 O O . LEU A 1 168 ? -12.900 -11.505 6.124 1.00 56.78 168 LEU A O 1
ATOM 1374 N N . ASP A 1 169 ? -10.998 -12.357 6.952 1.00 51.44 169 ASP A N 1
ATOM 1375 C CA . ASP A 1 169 ? -11.493 -13.724 7.170 1.00 51.44 169 ASP A CA 1
ATOM 1376 C C . ASP A 1 169 ? -12.573 -13.842 8.255 1.00 51.44 169 ASP A C 1
ATOM 1378 O O . ASP A 1 169 ? -13.335 -14.815 8.282 1.00 51.44 169 ASP A O 1
ATOM 1382 N N . ARG A 1 170 ? -12.609 -12.895 9.192 1.00 51.91 170 ARG A N 1
ATOM 1383 C CA . ARG A 1 170 ? -13.586 -12.836 10.278 1.00 51.91 170 ARG A CA 1
ATOM 1384 C C . ARG A 1 170 ? -14.817 -12.042 9.856 1.00 51.91 170 ARG A C 1
ATOM 1386 O O . ARG A 1 170 ? -15.918 -12.501 10.120 1.00 51.91 170 ARG A O 1
ATOM 1393 N N . ILE A 1 171 ? -14.646 -10.928 9.142 1.00 49.31 171 ILE A N 1
ATOM 1394 C CA . ILE A 1 171 ? -15.764 -10.122 8.626 1.00 49.31 171 ILE A CA 1
ATOM 1395 C C . ILE A 1 171 ? -16.572 -10.912 7.586 1.00 49.31 171 ILE A C 1
ATOM 1397 O O . ILE A 1 171 ? -17.799 -10.887 7.633 1.00 49.31 171 ILE A O 1
ATOM 1401 N N . SER A 1 172 ? -15.924 -11.675 6.692 1.00 48.38 172 SER A N 1
ATOM 1402 C CA . SER A 1 172 ? -16.652 -12.515 5.725 1.00 48.38 172 SER A CA 1
ATOM 1403 C C . SER A 1 172 ? -17.447 -13.632 6.417 1.00 48.38 172 SER A C 1
ATOM 1405 O O . SER A 1 172 ? -18.601 -13.873 6.067 1.00 48.38 172 SER A O 1
ATOM 1407 N N . ARG A 1 173 ? -16.877 -14.255 7.461 1.00 50.31 173 ARG A N 1
ATOM 1408 C CA . ARG A 1 173 ? -17.569 -15.252 8.292 1.00 50.31 173 ARG A CA 1
ATOM 1409 C C . ARG A 1 173 ? -18.718 -14.649 9.093 1.00 50.31 173 ARG A C 1
ATOM 1411 O O . ARG A 1 173 ? -19.806 -15.204 9.059 1.00 50.31 173 ARG A O 1
ATOM 1418 N N . GLU A 1 174 ? -18.517 -13.507 9.745 1.00 49.69 174 GLU A N 1
ATOM 1419 C CA . GLU A 1 174 ? -19.563 -12.815 10.510 1.00 49.69 174 GLU A CA 1
ATOM 1420 C C . GLU A 1 174 ? -20.703 -12.325 9.598 1.00 49.69 174 GLU A C 1
ATOM 1422 O O . GLU A 1 174 ? -21.868 -12.407 9.980 1.00 49.69 174 GLU A O 1
ATOM 1427 N N . PHE A 1 175 ? -20.408 -11.888 8.369 1.00 44.31 175 PHE A N 1
ATOM 1428 C CA . PHE A 1 175 ? -21.421 -11.500 7.381 1.00 44.31 175 PHE A CA 1
ATOM 1429 C C . PHE A 1 175 ? -22.211 -12.706 6.845 1.00 44.31 175 PHE A C 1
ATOM 1431 O O . PHE A 1 175 ? -23.436 -12.641 6.725 1.00 44.31 175 PHE A O 1
ATOM 1438 N N . LEU A 1 176 ? -21.537 -13.830 6.570 1.00 43.78 176 LEU A N 1
ATOM 1439 C CA . LEU A 1 176 ? -22.182 -15.090 6.178 1.00 43.78 176 LEU A CA 1
ATOM 1440 C C . LEU A 1 176 ? -23.031 -15.679 7.315 1.00 43.78 176 LEU A C 1
ATOM 1442 O O . LEU A 1 176 ? -24.132 -16.164 7.067 1.00 43.78 176 LEU A O 1
ATOM 1446 N N . GLU A 1 177 ? -22.570 -15.589 8.562 1.00 50.22 177 GLU A N 1
ATOM 1447 C CA . GLU A 1 177 ? -23.334 -15.989 9.748 1.00 50.22 177 GLU A CA 1
ATOM 1448 C C . GLU A 1 177 ? -24.541 -15.066 9.989 1.00 50.22 177 GLU A C 1
ATOM 1450 O O . GLU A 1 177 ? -25.617 -15.549 10.336 1.00 50.22 177 GLU A O 1
ATOM 1455 N N . GLN A 1 178 ? -24.419 -13.758 9.736 1.00 45.44 178 GLN A N 1
ATOM 1456 C CA . GLN A 1 178 ? -25.546 -12.817 9.794 1.00 45.44 178 GLN A CA 1
ATOM 1457 C C . GLN A 1 178 ? -26.575 -13.047 8.675 1.00 45.44 178 GLN A C 1
ATOM 1459 O O . GLN A 1 178 ? -27.776 -12.925 8.924 1.00 45.44 178 GLN A O 1
ATOM 1464 N N . GLN A 1 179 ? -26.146 -13.426 7.466 1.00 38.22 179 GLN A N 1
ATOM 1465 C CA . GLN A 1 179 ? -27.057 -13.847 6.393 1.00 38.22 179 GLN A CA 1
ATOM 1466 C C . GLN A 1 179 ? -27.739 -15.187 6.695 1.00 38.22 179 GLN A C 1
ATOM 1468 O O . GLN A 1 179 ? -28.924 -15.342 6.415 1.00 38.22 179 GLN A O 1
ATOM 1473 N N . ALA A 1 180 ? -27.028 -16.137 7.304 1.00 44.41 180 ALA A N 1
ATOM 1474 C CA . ALA A 1 180 ? -27.600 -17.418 7.713 1.00 44.41 180 ALA A CA 1
ATOM 1475 C C . ALA A 1 180 ? -28.564 -17.289 8.908 1.00 44.41 180 ALA A C 1
ATOM 1477 O O . ALA A 1 180 ? -29.483 -18.088 9.031 1.00 44.41 180 ALA A O 1
ATOM 1478 N N . ALA A 1 181 ? -28.380 -16.286 9.774 1.00 43.44 181 ALA A N 1
ATOM 1479 C CA . ALA A 1 181 ? -29.260 -16.001 10.911 1.00 43.44 181 ALA A CA 1
ATOM 1480 C C . ALA A 1 181 ? -30.486 -15.131 10.561 1.00 43.44 181 ALA A C 1
ATOM 1482 O O . ALA A 1 181 ? -31.347 -14.919 11.416 1.00 43.44 181 ALA A O 1
ATOM 1483 N N . SER A 1 182 ? -30.552 -14.595 9.337 1.00 43.88 182 SER A N 1
ATOM 1484 C CA . SER A 1 182 ? -31.673 -13.791 8.823 1.00 43.88 182 SER A CA 1
ATOM 1485 C C . SER A 1 182 ? -32.587 -14.553 7.850 1.00 43.88 182 SER A C 1
ATOM 1487 O O . SER A 1 182 ? -33.528 -13.961 7.316 1.00 43.88 182 SER A O 1
ATOM 1489 N N . GLN A 1 183 ? -32.346 -15.856 7.668 1.00 39.34 183 GLN A N 1
ATOM 1490 C CA . GLN A 1 183 ? -33.249 -16.824 7.030 1.00 39.34 183 GLN A CA 1
ATOM 1491 C C . GLN A 1 183 ? -33.877 -17.737 8.087 1.00 39.34 183 GLN A C 1
ATOM 1493 O O . GLN A 1 183 ? -35.054 -18.114 7.892 1.00 39.34 183 GLN A O 1
#

pLDDT: mean 76.71, std 13.14, range [38.22, 94.31]